Protein AF-A0A173UG44-F1 (afdb_monomer)

Solvent-accessible surface area (backbone atoms only — not comparable to full-atom values): 16422 Å² total; per-residue (Å²): 139,81,85,83,79,81,78,82,77,78,60,62,66,62,51,50,53,52,51,52,52,48,50,52,56,53,60,75,70,55,78,74,66,81,78,61,70,76,76,54,55,63,60,42,56,30,49,75,34,62,90,48,74,66,60,48,51,51,52,52,52,35,51,50,51,19,50,58,22,44,68,70,62,37,38,51,55,16,48,56,30,48,49,52,54,51,52,48,33,52,24,48,51,52,50,44,43,46,70,75,40,40,70,63,41,52,53,50,44,41,71,74,44,49,91,47,36,70,57,56,73,26,78,94,31,29,58,98,86,34,79,49,47,72,36,53,68,82,39,56,85,63,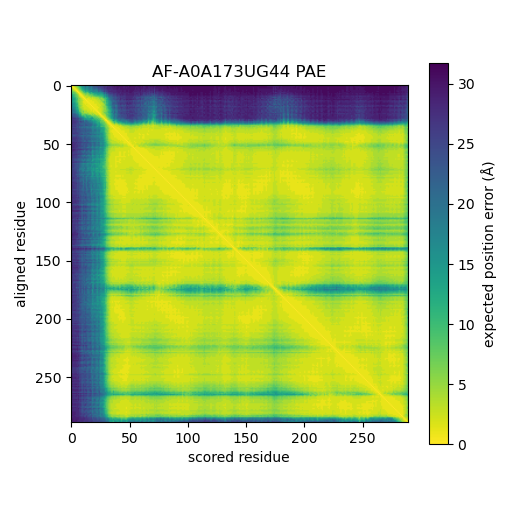58,49,60,61,63,45,47,82,56,65,56,50,75,65,59,54,49,53,56,36,46,55,53,51,55,49,53,69,70,67,51,92,76,90,67,86,85,47,72,47,68,70,63,45,53,56,51,49,52,51,54,54,54,50,51,54,55,55,53,60,49,46,50,63,57,54,50,48,52,53,53,50,48,52,67,31,59,65,62,38,35,78,92,67,21,91,45,82,50,45,53,59,31,39,44,51,73,42,29,24,71,62,43,36,16,53,58,55,49,60,51,56,58,66,54,69,67,71,81,43,64,87,44,84,68,33,72,44,35,50,48,39,50,49,27,47,43,47,53,58,53,55,64,59,74,77,111

Sequence (289 aa):
MSPRSSAVVFDTDKIAEAVEKIAQTVSSDISYPEIPEELFEVFAYLPELFQDGDEERYIEALSLAMQTSYENGLYQFAYMQYHMLFMTAIYFVLLKLYVLHHDEMDQALYYLLKDRYNEFFGKENTKDRQLYFGSFAAIGESDVFKLLHIVGMDTNLEGELKKLVKERNDYAHANGRLLLTSEEFFLEKIRNFNHCIDRVFALIKHDILQLYTSTLNDPDFYDPDIRAYLDPVQQIQEEIVKKYSFSRFELNWCRKFNIKQLESSENYASKKELHIALSKYYKELKSEL

Secondary structure (DSSP, 8-state):
-----------HHHHHHHHHHHHHHHHHH--PPPPPGGGTGGGGGSBSS-SSHHHHHHHHHHHHHHHHHHHTT-HHHHHHHHHHHHHHHHHHHHHHHHHHSHHHHHHHHHHHHGGGHHHHTSGGG-BTTB--GGGGGGS-TTTGGGGGGGGT--HHHHHHHHHHHHHHHHHHS-SS------HHHHHHHHHHHHHHHHHHHHHHHHHHHHHHHHHHT-HHHH-TTTSS-SSHHHHHIIIIIITTT-BHHHHHHHTTS-GGGGTTSTTHHHHHHHHHHHHHHHHHHHHT-

pLDDT: mean 90.88, std 12.55, range [36.0, 98.56]

Foldseek 3Di:
DDDDDDPPDPPVVVVVVVVVVVVVVVVVPDPQPDDDPLLVLLQLLFFPAALDPVLVVLLVVLSVQLSVCVSVLVLLRNLLSSVVSLLLSVLLVLLLCCVLVVVLLLVLLCVQQPVCSVVLQDPVQADVSHHDSCSLVVGPQLSSCVSLVVLPDDPVLSVLSNVSVVVNVVSPDPPVDHPPRDPVVSSVSSVSSSVSSVVSVVSCLVSLLVVLVVQLQDCCQQPCVRDPDNDLLVSCCVVPRHVSSDGLVSLVSLLVDPLVVCVPPPNSVSSVVSSVSSNVVSVVVVVVD

Organism: NCBI:txid39488

Radius of gyration: 25.07 Å; Cα contacts (8 Å, |Δi|>4): 267; chains: 1; bounding box: 47×71×84 Å

Mean predicted aligned error: 7.72 Å

Structure (mmCIF, N/CA/C/O backbone):
data_AF-A0A173UG44-F1
#
_entry.id   AF-A0A173UG44-F1
#
loop_
_atom_site.group_PDB
_atom_site.id
_atom_site.type_symbol
_atom_site.label_atom_id
_atom_site.label_alt_id
_atom_site.label_comp_id
_atom_site.label_asym_id
_atom_site.label_entity_id
_atom_site.label_seq_id
_atom_site.pdbx_PDB_ins_code
_atom_site.Cartn_x
_atom_site.Cartn_y
_atom_site.Cartn_z
_atom_site.occupancy
_atom_site.B_iso_or_equiv
_atom_site.auth_seq_id
_atom_site.auth_comp_id
_atom_site.auth_asym_id
_atom_site.auth_atom_id
_atom_site.pdbx_PDB_model_num
ATOM 1 N N . MET A 1 1 ? -6.629 55.965 58.169 1.00 40.38 1 MET A N 1
ATOM 2 C CA . MET A 1 1 ? -5.985 54.642 58.312 1.00 40.38 1 MET A CA 1
ATOM 3 C C . MET A 1 1 ? -6.241 53.884 57.019 1.00 40.38 1 MET A C 1
ATOM 5 O O . MET A 1 1 ? -7.380 53.516 56.780 1.00 40.38 1 MET A O 1
ATOM 9 N N . SER A 1 2 ? -5.238 53.757 56.148 1.00 36.00 2 SER A N 1
ATOM 10 C CA . SER A 1 2 ? -5.358 52.999 54.891 1.00 36.00 2 SER A CA 1
ATOM 11 C C . SER A 1 2 ? -4.931 51.544 55.121 1.00 36.00 2 SER A C 1
ATOM 13 O O . SER A 1 2 ? -3.932 51.341 55.818 1.00 36.00 2 SER A O 1
ATOM 15 N N . PRO A 1 3 ? -5.618 50.533 54.558 1.00 48.22 3 PRO A N 1
ATOM 16 C CA . PRO A 1 3 ? -5.175 49.148 54.658 1.00 48.22 3 PRO A CA 1
ATOM 17 C C . PRO A 1 3 ? -3.945 48.946 53.766 1.00 48.22 3 PRO A C 1
ATOM 19 O O . PRO A 1 3 ? -3.971 49.270 52.579 1.00 48.22 3 PRO A O 1
ATOM 22 N N . ARG A 1 4 ? -2.856 48.415 54.330 1.00 46.31 4 ARG A N 1
ATOM 23 C CA . ARG A 1 4 ? -1.719 47.925 53.543 1.00 46.31 4 ARG A CA 1
ATOM 24 C C . ARG A 1 4 ? -2.164 46.657 52.814 1.00 46.31 4 ARG A C 1
ATOM 26 O O . ARG A 1 4 ? -2.371 45.631 53.451 1.00 46.31 4 ARG A O 1
ATOM 33 N N . SER A 1 5 ? -2.309 46.746 51.495 1.00 51.00 5 SER A N 1
ATOM 34 C CA . SER A 1 5 ? -2.377 45.576 50.621 1.00 51.00 5 SER A CA 1
ATOM 35 C C . SER A 1 5 ? -1.038 44.840 50.705 1.00 51.00 5 SER A C 1
ATOM 37 O O . SER A 1 5 ? -0.001 45.391 50.332 1.00 51.00 5 SER A O 1
ATOM 39 N N . SER A 1 6 ? -1.037 43.629 51.260 1.00 50.53 6 SER A N 1
ATOM 40 C CA . SER A 1 6 ? 0.105 42.722 51.181 1.00 50.53 6 SER A CA 1
ATOM 41 C C . SER A 1 6 ? 0.126 42.116 49.780 1.00 50.53 6 SER A C 1
ATOM 43 O O . SER A 1 6 ? -0.615 41.175 49.497 1.00 50.53 6 SER A O 1
ATOM 45 N N . ALA A 1 7 ? 0.949 42.671 48.893 1.00 54.41 7 ALA A N 1
ATOM 46 C CA . ALA A 1 7 ? 1.254 42.027 47.626 1.00 54.41 7 ALA A CA 1
ATOM 47 C C . ALA A 1 7 ? 1.990 40.713 47.927 1.00 54.41 7 ALA A C 1
ATOM 49 O O . ALA A 1 7 ? 3.122 40.725 48.411 1.00 54.41 7 ALA A O 1
ATOM 50 N N . VAL A 1 8 ? 1.323 39.583 47.696 1.00 57.31 8 VAL A N 1
ATOM 51 C CA . VAL A 1 8 ? 1.971 38.270 47.680 1.00 57.31 8 VAL A CA 1
ATOM 52 C C . VAL A 1 8 ? 2.858 38.254 46.441 1.00 57.31 8 VAL A C 1
ATOM 54 O O . VAL A 1 8 ? 2.364 38.210 45.317 1.00 57.31 8 VAL A O 1
ATOM 57 N N . VAL A 1 9 ? 4.166 38.376 46.644 1.00 60.47 9 VAL A N 1
ATOM 58 C CA . VAL A 1 9 ? 5.154 38.235 45.574 1.00 60.47 9 VAL A CA 1
ATOM 59 C C . VAL A 1 9 ? 5.405 36.741 45.405 1.00 60.47 9 VAL A C 1
ATOM 61 O O . VAL A 1 9 ? 5.931 36.096 46.311 1.00 60.47 9 VAL A O 1
ATOM 64 N N . PHE A 1 10 ? 4.968 36.183 44.277 1.00 58.28 10 PHE A N 1
ATOM 65 C CA . PHE A 1 10 ? 5.297 34.811 43.905 1.00 58.28 10 PHE A CA 1
ATOM 66 C C . PHE A 1 10 ? 6.765 34.761 43.480 1.00 58.28 10 PHE A C 1
ATOM 68 O O . PHE A 1 10 ? 7.178 35.464 42.562 1.00 58.28 10 PHE A O 1
ATOM 75 N N . ASP A 1 11 ? 7.545 33.953 44.189 1.00 78.75 11 ASP A N 1
ATOM 76 C CA . ASP A 1 11 ? 8.954 33.703 43.903 1.00 78.75 11 ASP A CA 1
ATOM 77 C C . ASP A 1 11 ? 9.031 32.735 42.712 1.00 78.75 11 ASP A C 1
ATOM 79 O O . ASP A 1 11 ? 8.892 31.519 42.863 1.00 78.75 11 ASP A O 1
ATOM 83 N N . THR A 1 12 ? 9.123 33.299 41.507 1.00 76.31 12 THR A N 1
ATOM 84 C CA . THR A 1 12 ? 9.092 32.555 40.240 1.00 76.31 12 THR A CA 1
ATOM 85 C C . THR A 1 12 ? 10.230 31.552 40.130 1.00 76.31 12 THR A C 1
ATOM 87 O O . THR A 1 12 ? 10.034 30.487 39.550 1.00 76.31 12 THR A O 1
ATOM 90 N N . ASP A 1 13 ? 11.375 31.849 40.741 1.00 80.25 13 ASP A N 1
ATOM 91 C CA . ASP A 1 13 ? 12.561 30.998 40.687 1.00 80.25 13 ASP A CA 1
ATOM 92 C C . ASP A 1 13 ? 12.358 29.740 41.539 1.00 80.25 13 ASP A C 1
ATOM 94 O O . ASP A 1 13 ? 12.632 28.631 41.085 1.00 80.25 13 ASP A O 1
ATOM 98 N N . LYS A 1 14 ? 11.744 29.875 42.723 1.00 77.62 14 LYS A N 1
ATOM 99 C CA . LYS A 1 14 ? 11.349 28.715 43.544 1.00 77.62 14 LYS A CA 1
ATOM 100 C C . LYS A 1 14 ? 10.270 27.857 42.902 1.00 77.62 14 LYS A C 1
ATOM 102 O O . LYS A 1 14 ? 10.254 26.646 43.106 1.00 77.62 14 LYS A O 1
ATOM 107 N N . ILE A 1 15 ? 9.343 28.471 42.166 1.00 74.25 15 ILE A N 1
ATOM 108 C CA . ILE A 1 15 ? 8.315 27.730 41.427 1.00 74.25 15 ILE A CA 1
ATOM 109 C C . ILE A 1 15 ? 8.967 26.951 40.282 1.00 74.25 15 ILE A C 1
ATOM 111 O O . ILE A 1 15 ? 8.672 25.770 40.125 1.00 74.25 15 ILE A O 1
ATOM 115 N N . ALA A 1 16 ? 9.876 27.573 39.528 1.00 75.88 16 ALA A N 1
ATOM 116 C CA . ALA A 1 16 ? 10.607 26.912 38.452 1.00 75.88 16 ALA A CA 1
ATOM 117 C C . ALA A 1 16 ? 11.456 25.742 38.973 1.00 75.88 16 ALA A C 1
ATOM 119 O O . ALA A 1 16 ? 11.349 24.637 38.448 1.00 75.88 16 ALA A O 1
ATOM 120 N N . GLU A 1 17 ? 12.205 25.945 40.060 1.00 81.50 17 GLU A N 1
ATOM 121 C CA . GLU A 1 17 ? 13.021 24.900 40.688 1.00 81.50 17 GLU A CA 1
ATOM 122 C C . GLU A 1 17 ? 12.158 23.737 41.209 1.00 81.50 17 GLU A C 1
ATOM 124 O O . GLU A 1 17 ? 12.501 22.566 41.040 1.00 81.50 17 GLU A O 1
ATOM 129 N N . ALA A 1 18 ? 10.994 24.033 41.800 1.00 78.62 18 ALA A N 1
ATOM 130 C CA . ALA A 1 18 ? 10.052 23.006 42.236 1.00 78.62 18 ALA A CA 1
ATOM 131 C C . ALA A 1 18 ? 9.458 22.221 41.054 1.00 78.62 18 ALA A C 1
ATOM 133 O O . ALA A 1 18 ? 9.342 20.999 41.141 1.00 78.62 18 ALA A O 1
ATOM 134 N N . VAL A 1 19 ? 9.112 22.893 39.951 1.00 72.75 19 VAL A N 1
ATOM 135 C CA . VAL A 1 19 ? 8.613 22.251 38.723 1.00 72.75 19 VAL A CA 1
ATOM 136 C C . VAL A 1 19 ? 9.688 21.373 38.091 1.00 72.75 19 VAL A C 1
ATOM 138 O O . VAL A 1 19 ? 9.396 20.236 37.736 1.00 72.75 19 VAL A O 1
ATOM 141 N N . GLU A 1 20 ? 10.927 21.850 38.001 1.00 76.69 20 GLU A N 1
ATOM 142 C CA . GLU A 1 20 ? 12.045 21.102 37.423 1.00 76.69 20 GLU A CA 1
ATOM 143 C C . GLU A 1 20 ? 12.398 19.874 38.269 1.00 76.69 20 GLU A C 1
ATOM 145 O O . GLU A 1 20 ? 12.575 18.776 37.743 1.00 76.69 20 GLU A O 1
ATOM 150 N N . LYS A 1 21 ? 12.386 20.015 39.598 1.00 74.75 21 LYS A N 1
ATOM 151 C CA . LYS A 1 21 ? 12.599 18.901 40.526 1.00 74.75 21 LYS A CA 1
ATOM 152 C C . LYS A 1 21 ? 11.479 17.862 40.452 1.00 74.75 21 LYS A C 1
ATOM 154 O O . LYS A 1 21 ? 11.760 16.665 40.481 1.00 74.75 21 LYS A O 1
ATOM 159 N N . ILE A 1 22 ? 10.220 18.293 40.334 1.00 70.88 22 ILE A N 1
ATOM 160 C CA . ILE A 1 22 ? 9.083 17.387 40.112 1.00 70.88 22 ILE A CA 1
ATOM 161 C C . ILE A 1 22 ? 9.219 16.705 38.747 1.00 70.88 22 ILE A C 1
ATOM 163 O O . ILE A 1 22 ? 9.086 15.490 38.686 1.00 70.88 22 ILE A O 1
ATOM 167 N N . ALA A 1 23 ? 9.554 17.435 37.682 1.00 64.44 23 ALA A N 1
ATOM 168 C CA . ALA A 1 23 ? 9.740 16.881 36.342 1.00 64.44 23 ALA A CA 1
ATOM 169 C C . ALA A 1 23 ? 10.870 15.842 36.293 1.00 64.44 23 ALA A C 1
ATOM 171 O O . ALA A 1 23 ? 10.692 14.784 35.703 1.00 64.44 23 ALA A O 1
ATOM 172 N N . GLN A 1 24 ? 11.996 16.093 36.967 1.00 62.84 24 GLN A N 1
ATOM 173 C CA . GLN A 1 24 ? 13.102 15.139 37.078 1.00 62.84 24 GLN A CA 1
ATOM 174 C C . GLN A 1 24 ? 12.715 13.898 37.892 1.00 62.84 24 GLN A C 1
ATOM 176 O O . GLN A 1 24 ? 13.049 12.791 37.489 1.00 62.84 24 GLN A O 1
ATOM 181 N N . THR A 1 25 ? 11.972 14.071 38.992 1.00 60.16 25 THR A N 1
ATOM 182 C CA . THR A 1 25 ? 11.506 12.952 39.834 1.00 60.16 25 THR A CA 1
ATOM 183 C C . THR A 1 25 ? 10.478 12.091 39.094 1.00 60.16 25 THR A C 1
ATOM 185 O O . THR A 1 25 ? 10.539 10.867 39.129 1.00 60.16 25 THR A O 1
ATOM 188 N N . VAL A 1 26 ? 9.557 12.729 38.368 1.00 58.09 26 VAL A N 1
ATOM 189 C CA . VAL A 1 26 ? 8.572 12.058 37.512 1.00 58.09 26 VAL A CA 1
ATOM 190 C C . VAL A 1 26 ? 9.273 11.365 36.338 1.00 58.09 26 VAL A C 1
ATOM 192 O O . VAL A 1 26 ? 8.957 10.225 36.031 1.00 58.09 26 VAL A O 1
ATOM 195 N N . SER A 1 27 ? 10.280 11.993 35.727 1.00 56.31 27 SER A N 1
ATOM 196 C CA . SER A 1 27 ? 11.030 11.416 34.606 1.00 56.31 27 SER A CA 1
ATOM 197 C C . SER A 1 27 ? 11.922 10.234 35.001 1.00 56.31 27 SER A C 1
ATOM 199 O O . SER A 1 27 ? 12.218 9.415 34.137 1.00 56.31 27 SER A O 1
ATOM 201 N N . SER A 1 28 ? 12.384 10.145 36.253 1.00 52.25 28 SER A N 1
ATOM 202 C CA . SER A 1 28 ? 13.234 9.038 36.717 1.00 52.25 28 SER A CA 1
ATOM 203 C C . SER A 1 28 ? 12.459 7.772 37.092 1.00 52.25 28 SER A C 1
ATOM 205 O O . SER A 1 28 ? 13.055 6.699 37.109 1.00 52.25 28 SER A O 1
ATOM 207 N N . ASP A 1 29 ? 11.156 7.892 37.371 1.00 50.94 29 ASP A N 1
ATOM 208 C CA . ASP A 1 29 ? 10.283 6.779 37.780 1.00 50.94 29 ASP A CA 1
ATOM 209 C C . ASP A 1 29 ? 9.349 6.282 36.656 1.00 50.94 29 ASP A C 1
ATOM 211 O O . ASP A 1 29 ? 8.683 5.256 36.813 1.00 50.94 29 ASP A O 1
ATOM 215 N N . ILE A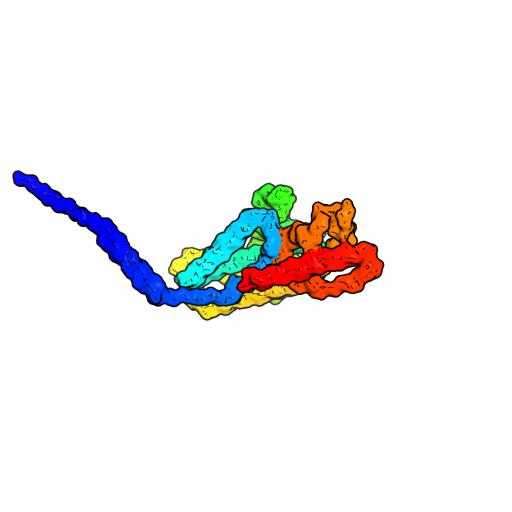 1 30 ? 9.295 6.966 35.506 1.00 50.44 30 ILE A N 1
ATOM 216 C CA . ILE A 1 30 ? 8.532 6.503 34.339 1.00 50.44 30 ILE A CA 1
ATOM 217 C C . ILE A 1 30 ? 9.421 5.574 33.512 1.00 50.44 30 ILE A C 1
ATOM 219 O O . ILE A 1 30 ? 10.243 6.009 32.708 1.00 50.44 30 ILE A O 1
ATOM 223 N N . SER A 1 31 ? 9.229 4.267 33.693 1.00 50.59 31 SER A N 1
ATOM 224 C CA . SER A 1 31 ? 9.592 3.303 32.656 1.00 50.59 31 SER A CA 1
ATOM 225 C C . SER A 1 31 ? 8.719 3.606 31.443 1.00 50.59 31 SER A C 1
ATOM 227 O O . SER A 1 31 ? 7.516 3.347 31.481 1.00 50.59 31 SER A O 1
ATOM 229 N N . TYR A 1 32 ? 9.298 4.180 30.389 1.00 54.97 32 TYR A N 1
ATOM 230 C CA . TYR A 1 32 ? 8.597 4.292 29.115 1.00 54.97 32 TYR A CA 1
ATOM 231 C C . TYR A 1 32 ? 8.269 2.875 28.638 1.00 54.97 32 TYR A C 1
ATOM 233 O O . TYR A 1 32 ? 9.162 2.019 28.663 1.00 54.97 32 TYR A O 1
ATOM 241 N N . PRO A 1 33 ? 7.009 2.583 28.284 1.00 63.94 33 PRO A N 1
ATOM 242 C CA . PRO A 1 33 ? 6.685 1.293 27.704 1.00 63.94 33 PRO A CA 1
ATOM 243 C C . PRO A 1 33 ? 7.478 1.147 26.403 1.00 63.94 33 PRO A C 1
ATOM 245 O O . PRO A 1 33 ? 7.481 2.046 25.563 1.00 63.94 33 PRO A O 1
ATOM 248 N N . GLU A 1 34 ? 8.178 0.025 26.252 1.00 82.06 34 GLU A N 1
ATOM 249 C CA . GLU A 1 34 ? 8.770 -0.345 24.970 1.00 82.06 34 GLU A CA 1
ATOM 250 C C . GLU A 1 34 ? 7.630 -0.480 23.953 1.00 82.06 34 GLU A C 1
ATOM 252 O O . GLU A 1 34 ? 6.637 -1.158 24.223 1.00 82.06 34 GLU A O 1
ATOM 257 N N . ILE A 1 35 ? 7.725 0.230 22.825 1.00 86.88 35 ILE A N 1
ATOM 258 C CA . ILE A 1 35 ? 6.680 0.201 21.798 1.00 86.88 35 ILE A CA 1
ATOM 259 C C . ILE A 1 35 ? 6.759 -1.155 21.080 1.00 86.88 35 ILE A C 1
ATOM 261 O O . ILE A 1 35 ? 7.805 -1.456 20.504 1.00 86.88 35 ILE A O 1
ATOM 265 N N . PRO A 1 36 ? 5.684 -1.964 21.073 1.00 91.75 36 PRO A N 1
ATOM 266 C CA . PRO A 1 36 ? 5.696 -3.275 20.438 1.00 91.75 36 PRO A CA 1
ATOM 267 C C . PRO A 1 36 ? 5.944 -3.192 18.932 1.00 91.75 36 PRO A C 1
ATOM 269 O O . PRO A 1 36 ? 5.405 -2.314 18.250 1.00 91.75 36 PRO A O 1
ATOM 272 N N . GLU A 1 37 ? 6.725 -4.136 18.404 1.00 91.88 37 GLU A N 1
ATOM 273 C CA . GLU A 1 37 ? 7.088 -4.197 16.982 1.00 91.88 37 GLU A CA 1
ATOM 274 C C . GLU A 1 37 ? 5.855 -4.293 16.066 1.00 91.88 37 GLU A C 1
ATOM 276 O O . GLU A 1 37 ? 5.868 -3.745 14.961 1.00 91.88 37 GLU A O 1
ATOM 281 N N . GLU A 1 38 ? 4.753 -4.893 16.537 1.00 92.75 38 GLU A N 1
ATOM 282 C CA . GLU A 1 38 ? 3.497 -5.032 15.789 1.00 92.75 38 GLU A CA 1
ATOM 283 C C . GLU A 1 38 ? 2.919 -3.679 15.338 1.00 92.75 38 GLU A C 1
ATOM 285 O O . GLU A 1 38 ? 2.202 -3.600 14.331 1.00 92.75 38 GLU A O 1
ATOM 290 N N . LEU A 1 39 ? 3.241 -2.596 16.059 1.00 94.69 39 LEU A N 1
ATOM 291 C CA . LEU A 1 39 ? 2.814 -1.246 15.700 1.00 94.69 39 LEU A CA 1
ATOM 292 C C . LEU A 1 39 ? 3.538 -0.687 14.475 1.00 94.69 39 LEU A C 1
ATOM 294 O O . LEU A 1 39 ? 3.034 0.233 13.830 1.00 94.69 39 LEU A O 1
ATOM 298 N N . PHE A 1 40 ? 4.689 -1.253 14.126 1.00 94.12 40 PHE A N 1
ATOM 299 C CA . PHE A 1 40 ? 5.493 -0.802 12.999 1.00 94.12 40 PHE A CA 1
ATOM 300 C C . PHE A 1 40 ? 5.321 -1.667 11.744 1.00 94.12 40 PHE A C 1
ATOM 302 O O . PHE A 1 40 ? 5.740 -1.267 10.658 1.00 94.12 40 PHE A O 1
ATOM 309 N N . GLU A 1 41 ? 4.651 -2.818 11.848 1.00 95.44 41 GLU A N 1
ATOM 310 C CA . GLU A 1 41 ? 4.442 -3.731 10.715 1.00 95.44 41 GLU A CA 1
ATOM 311 C C . GLU A 1 41 ? 3.714 -3.063 9.535 1.00 95.44 41 GLU A C 1
ATOM 313 O O . GLU A 1 41 ? 4.084 -3.289 8.382 1.00 95.44 41 GLU A O 1
ATOM 318 N N . VAL A 1 42 ? 2.742 -2.177 9.796 1.00 96.62 42 VAL A N 1
ATOM 319 C CA . VAL A 1 42 ? 1.987 -1.465 8.746 1.00 96.62 42 VAL A CA 1
ATOM 320 C C . VAL A 1 42 ? 2.880 -0.626 7.823 1.00 96.62 42 VAL A C 1
ATOM 322 O O . VAL A 1 42 ? 2.579 -0.499 6.637 1.00 96.62 42 VAL A O 1
ATOM 325 N N . PHE A 1 43 ? 4.008 -0.098 8.312 1.00 95.88 43 PHE A N 1
ATOM 326 C CA . PHE A 1 43 ? 4.902 0.729 7.492 1.00 95.88 43 PHE A CA 1
ATOM 327 C C . PHE A 1 43 ? 5.582 -0.072 6.380 1.00 95.88 43 PHE A C 1
ATOM 329 O O . PHE A 1 43 ? 5.871 0.486 5.327 1.00 95.88 43 PHE A O 1
ATOM 336 N N . ALA A 1 44 ? 5.749 -1.390 6.541 1.00 95.50 44 ALA A N 1
ATOM 337 C CA . ALA A 1 44 ? 6.279 -2.249 5.481 1.00 95.50 44 ALA A CA 1
ATOM 338 C C . ALA A 1 44 ? 5.336 -2.375 4.265 1.00 95.50 44 ALA A C 1
ATOM 340 O O . ALA A 1 44 ? 5.765 -2.862 3.213 1.00 95.50 44 ALA A O 1
ATOM 341 N N . TYR A 1 45 ? 4.079 -1.945 4.419 1.00 97.38 45 TYR A N 1
ATOM 342 C CA . TYR A 1 45 ? 3.026 -1.935 3.402 1.00 97.38 45 TYR A CA 1
ATOM 343 C C . TYR A 1 45 ? 2.747 -0.541 2.827 1.00 97.38 45 TYR A C 1
ATOM 345 O O . TYR A 1 45 ? 2.007 -0.412 1.851 1.00 97.38 45 TYR A O 1
ATOM 353 N N . LEU A 1 46 ? 3.332 0.505 3.409 1.00 97.19 46 LEU A N 1
ATOM 354 C CA . LEU A 1 46 ? 3.283 1.857 2.862 1.00 97.19 46 LEU A CA 1
ATOM 355 C C . LEU A 1 46 ? 4.409 2.055 1.832 1.00 97.19 46 LEU A C 1
ATOM 357 O O . LEU A 1 46 ? 5.368 1.279 1.821 1.00 97.19 46 LEU A O 1
ATOM 361 N N . PRO A 1 47 ? 4.293 3.044 0.929 1.00 96.94 47 PRO A N 1
ATOM 362 C CA . PRO A 1 47 ? 5.327 3.323 -0.064 1.00 96.94 47 PRO A CA 1
ATOM 363 C C . PRO A 1 47 ? 6.676 3.650 0.583 1.00 96.94 47 PRO A C 1
ATOM 365 O O . PRO A 1 47 ? 6.724 4.384 1.565 1.00 96.94 47 PRO A O 1
ATOM 368 N N . GLU A 1 48 ? 7.773 3.161 -0.001 1.00 95.62 48 GLU A N 1
ATOM 369 C CA . GLU A 1 48 ? 9.126 3.564 0.430 1.00 95.62 48 GLU A CA 1
ATOM 370 C C . GLU A 1 48 ? 9.474 4.986 -0.021 1.00 95.62 48 GLU A C 1
ATOM 372 O O . GLU A 1 48 ? 10.248 5.674 0.634 1.00 95.62 48 GLU A O 1
ATOM 377 N N . LEU A 1 49 ? 8.912 5.422 -1.152 1.00 95.50 49 LEU A N 1
ATOM 378 C CA . LEU A 1 49 ? 9.028 6.785 -1.658 1.00 95.50 49 LEU A CA 1
ATOM 379 C C . LEU A 1 49 ? 7.630 7.309 -1.981 1.00 95.50 49 LEU A C 1
ATOM 381 O O . LEU A 1 49 ? 6.903 6.714 -2.780 1.00 95.50 49 LEU A O 1
ATOM 385 N N . PHE A 1 50 ? 7.271 8.429 -1.361 1.00 93.19 50 PHE A N 1
ATOM 386 C CA . PHE A 1 50 ? 5.997 9.105 -1.579 1.00 93.19 50 PHE A CA 1
ATOM 387 C C . PHE A 1 50 ? 6.021 9.963 -2.845 1.00 93.19 50 PHE A C 1
ATOM 389 O O . PHE A 1 50 ? 7.079 10.430 -3.279 1.00 93.19 50 PHE A O 1
ATOM 396 N N . GLN A 1 51 ? 4.848 10.180 -3.445 1.00 89.44 51 GLN A N 1
ATOM 397 C CA . GLN A 1 51 ? 4.736 10.993 -4.661 1.00 89.44 51 GLN A CA 1
ATOM 398 C C . GLN A 1 51 ? 5.029 12.466 -4.366 1.00 89.44 51 GLN A C 1
ATOM 400 O O . GLN A 1 51 ? 5.704 13.142 -5.146 1.00 89.44 51 GLN A O 1
ATOM 405 N N . ASP A 1 52 ? 4.549 12.943 -3.216 1.00 88.94 52 ASP A N 1
ATOM 406 C CA . ASP A 1 52 ? 4.721 14.309 -2.745 1.00 88.94 52 ASP A CA 1
ATOM 407 C C . ASP A 1 52 ? 4.909 14.381 -1.217 1.00 88.94 52 ASP A C 1
ATOM 409 O O . ASP A 1 52 ? 4.664 13.422 -0.483 1.00 88.94 52 ASP A O 1
ATOM 413 N N . GLY A 1 53 ? 5.356 15.545 -0.737 1.00 90.56 53 GLY A N 1
ATOM 414 C CA 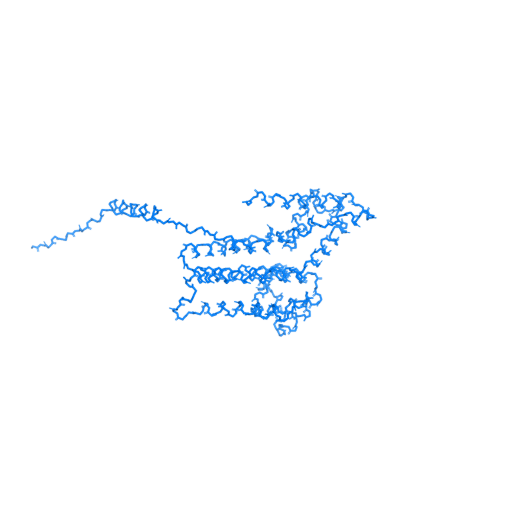. GLY A 1 53 ? 5.618 15.776 0.687 1.00 90.56 53 GLY A CA 1
ATOM 415 C C . GLY A 1 53 ? 4.366 15.971 1.550 1.00 90.56 53 GLY A C 1
ATOM 416 O O . GLY A 1 53 ? 4.484 16.082 2.768 1.00 90.56 53 GLY A O 1
ATOM 417 N N . ASP A 1 54 ? 3.162 16.057 0.978 1.00 91.44 54 ASP A N 1
ATOM 418 C CA . ASP A 1 54 ? 1.931 16.026 1.777 1.00 91.44 54 ASP A CA 1
ATOM 419 C C . ASP A 1 54 ? 1.618 14.596 2.218 1.00 91.44 54 ASP A C 1
ATOM 421 O O . ASP A 1 54 ? 1.203 14.398 3.359 1.00 91.44 54 ASP A O 1
ATOM 425 N N . GLU A 1 55 ? 1.825 13.610 1.336 1.00 92.50 55 GLU A N 1
ATOM 426 C CA . GLU A 1 55 ? 1.625 12.194 1.667 1.00 92.50 55 GLU A CA 1
ATOM 427 C C . GLU A 1 55 ? 2.561 11.759 2.803 1.00 92.50 55 GLU A C 1
ATOM 429 O O . GLU A 1 55 ? 2.101 11.192 3.793 1.00 92.50 55 GLU A O 1
ATOM 434 N N . GLU A 1 56 ? 3.850 12.096 2.701 1.00 93.75 56 GLU A N 1
ATOM 435 C CA . GLU A 1 56 ? 4.860 11.786 3.721 1.00 93.75 56 GLU A CA 1
ATOM 436 C C . GLU A 1 56 ? 4.492 12.402 5.078 1.00 93.75 56 GLU A C 1
ATOM 438 O O . GLU A 1 56 ? 4.334 11.686 6.068 1.00 93.75 56 GLU A O 1
ATOM 443 N N . ARG A 1 57 ? 4.219 13.715 5.114 1.00 96.31 57 ARG A N 1
ATOM 444 C CA . ARG A 1 57 ? 3.822 14.418 6.347 1.00 96.31 57 ARG A CA 1
ATOM 445 C C . ARG A 1 57 ? 2.545 13.860 6.966 1.00 96.31 57 ARG A C 1
ATOM 447 O O . ARG A 1 57 ? 2.395 13.871 8.187 1.00 96.31 57 ARG A O 1
ATOM 454 N N . TYR A 1 58 ? 1.606 13.398 6.142 1.00 96.12 58 TYR A N 1
ATOM 455 C CA . TYR A 1 58 ? 0.384 12.765 6.626 1.00 96.12 58 TYR A CA 1
ATOM 456 C C . TYR A 1 58 ? 0.687 11.449 7.356 1.00 96.12 58 TYR A C 1
ATOM 458 O O . TYR A 1 58 ? 0.197 11.243 8.468 1.00 96.12 58 TYR A O 1
ATOM 466 N N . ILE A 1 59 ? 1.531 10.589 6.775 1.00 96.56 59 ILE A N 1
ATOM 467 C CA . ILE A 1 59 ? 1.960 9.331 7.400 1.00 96.56 59 ILE A CA 1
ATOM 468 C C . ILE A 1 59 ? 2.760 9.586 8.681 1.00 96.56 59 ILE A C 1
ATOM 470 O O . ILE A 1 59 ? 2.486 8.954 9.703 1.00 96.56 59 ILE A O 1
ATOM 474 N N . GLU A 1 60 ? 3.696 10.537 8.662 1.00 96.56 60 GLU A N 1
ATOM 475 C CA . GLU A 1 60 ? 4.479 10.927 9.841 1.00 96.56 60 GLU A CA 1
ATOM 476 C C . GLU A 1 60 ? 3.580 11.407 10.986 1.00 96.56 60 GLU A C 1
ATOM 478 O O . GLU A 1 60 ? 3.741 10.978 12.129 1.00 96.56 60 GLU A O 1
ATOM 483 N N . ALA A 1 61 ? 2.585 12.248 10.685 1.00 97.94 61 ALA A N 1
ATOM 484 C CA . ALA A 1 61 ? 1.644 12.746 11.682 1.00 97.94 61 ALA A CA 1
ATOM 485 C C . ALA A 1 61 ? 0.800 11.619 12.301 1.00 97.94 61 ALA A C 1
ATOM 487 O O . ALA A 1 61 ? 0.584 11.609 13.515 1.00 97.94 61 ALA A O 1
ATOM 488 N N . LEU A 1 62 ? 0.339 10.658 11.491 1.00 97.94 62 LEU A N 1
ATOM 489 C CA . LEU A 1 62 ? -0.386 9.487 11.990 1.00 97.94 62 LEU A CA 1
ATOM 490 C C . LEU A 1 62 ? 0.503 8.593 12.859 1.00 97.94 62 LEU A C 1
ATOM 492 O O . LEU A 1 62 ? 0.067 8.172 13.930 1.00 97.94 62 LEU A O 1
ATOM 496 N N . SER A 1 63 ? 1.738 8.340 12.421 1.00 97.06 63 SER A N 1
ATOM 497 C CA . SER A 1 63 ? 2.726 7.550 13.159 1.00 97.06 63 SER A CA 1
ATOM 498 C C . SER A 1 63 ? 3.039 8.171 14.518 1.00 97.06 63 SER A C 1
ATOM 500 O O . SER A 1 63 ? 2.943 7.498 15.544 1.00 97.06 63 SER A O 1
ATOM 502 N N . LEU A 1 64 ? 3.322 9.475 14.546 1.00 96.94 64 LEU A N 1
ATOM 503 C CA . LEU A 1 64 ? 3.597 10.202 15.779 1.00 96.94 64 LEU A CA 1
ATOM 504 C C . LEU A 1 64 ? 2.392 10.160 16.726 1.00 96.94 64 LEU A C 1
ATOM 506 O O . LEU A 1 64 ? 2.535 9.819 17.897 1.00 96.94 64 LEU A O 1
ATOM 510 N N . ALA A 1 65 ? 1.188 10.446 16.222 1.00 97.69 65 ALA A N 1
ATOM 511 C CA . ALA A 1 65 ? -0.024 10.416 17.035 1.00 97.69 65 ALA A CA 1
ATOM 512 C C . ALA A 1 65 ? -0.328 9.013 17.587 1.00 97.69 65 ALA A C 1
ATOM 514 O O . ALA A 1 65 ? -0.779 8.893 18.729 1.00 97.69 65 ALA A O 1
ATOM 515 N N . MET A 1 66 ? -0.075 7.960 16.806 1.00 97.44 66 MET A N 1
ATOM 516 C CA . MET A 1 66 ? -0.204 6.569 17.241 1.00 97.44 66 MET A CA 1
ATOM 517 C C . MET A 1 66 ? 0.760 6.257 18.388 1.00 97.44 66 MET A C 1
ATOM 519 O O . MET A 1 66 ? 0.314 5.793 19.437 1.00 97.44 66 MET A O 1
ATOM 523 N N . GLN A 1 67 ? 2.052 6.542 18.199 1.00 95.94 67 GLN A N 1
ATOM 524 C CA . GLN A 1 67 ? 3.104 6.261 19.179 1.00 95.94 67 GLN A CA 1
ATOM 525 C C . GLN A 1 67 ? 2.865 7.033 20.476 1.00 95.94 67 GLN A C 1
ATOM 527 O O . GLN A 1 67 ? 2.735 6.424 21.533 1.00 95.94 67 GLN A O 1
ATOM 532 N N . THR A 1 68 ? 2.660 8.350 20.393 1.00 95.69 68 THR A N 1
ATOM 533 C CA . THR A 1 68 ? 2.384 9.171 21.577 1.00 95.69 68 THR A CA 1
ATOM 534 C C . THR A 1 68 ? 1.117 8.712 22.299 1.00 95.69 68 THR A C 1
ATOM 536 O O . THR A 1 68 ? 1.082 8.688 23.528 1.00 95.69 68 THR A O 1
ATOM 539 N N . SER A 1 69 ? 0.068 8.310 21.575 1.00 95.81 69 SER A N 1
ATOM 540 C CA . SER A 1 69 ? -1.136 7.768 22.217 1.00 95.81 69 SER A CA 1
ATOM 541 C C . SER A 1 69 ? -0.843 6.453 22.940 1.00 95.81 69 SER A C 1
ATOM 543 O O . SER A 1 69 ? -1.290 6.268 24.070 1.00 95.81 69 SER A O 1
ATOM 545 N N . TYR A 1 70 ? -0.077 5.555 22.322 1.00 95.75 70 TYR A N 1
ATOM 546 C CA . TYR A 1 70 ? 0.299 4.278 22.918 1.00 95.75 70 TYR A CA 1
ATOM 547 C C . TYR A 1 70 ? 1.127 4.461 24.195 1.00 95.75 70 TYR A C 1
ATOM 549 O O . TYR A 1 70 ? 0.760 3.938 25.245 1.00 95.75 70 TYR A O 1
ATOM 557 N N . GLU A 1 71 ? 2.185 5.272 24.130 1.00 94.88 71 GLU A N 1
ATOM 558 C CA . GLU A 1 71 ? 3.091 5.545 25.254 1.00 94.88 71 GLU A CA 1
ATOM 559 C C . GLU A 1 71 ? 2.366 6.132 26.472 1.00 94.88 71 GLU A C 1
ATOM 561 O O . GLU A 1 71 ? 2.760 5.902 27.613 1.00 94.88 71 GLU A O 1
ATOM 566 N N . ASN A 1 72 ? 1.277 6.868 26.236 1.00 93.38 72 ASN A N 1
ATOM 567 C CA . ASN A 1 72 ? 0.453 7.473 27.281 1.00 93.38 72 ASN A CA 1
ATOM 568 C C . ASN A 1 72 ? -0.725 6.581 27.725 1.00 93.38 72 ASN A C 1
ATOM 570 O O . ASN A 1 72 ? -1.617 7.048 28.436 1.00 93.38 72 ASN A O 1
ATOM 574 N N . GLY A 1 73 ? -0.776 5.314 27.297 1.00 92.81 73 GLY A N 1
ATOM 575 C CA . GLY A 1 73 ? -1.858 4.377 27.629 1.00 92.81 73 GLY A CA 1
ATOM 576 C C . GLY A 1 73 ? -3.211 4.737 27.001 1.00 92.81 73 GLY A C 1
ATOM 577 O O . GLY A 1 73 ? -4.259 4.223 27.398 1.00 92.81 73 GLY A O 1
ATOM 578 N N . LEU A 1 74 ? -3.218 5.627 26.006 1.00 94.88 74 LEU A N 1
ATOM 579 C CA . LEU A 1 74 ? -4.395 6.073 25.262 1.00 94.88 74 LEU A CA 1
ATOM 580 C C . LEU A 1 74 ? -4.682 5.117 24.092 1.00 94.88 74 LEU A C 1
ATOM 582 O O . LEU A 1 74 ? -4.798 5.532 22.937 1.00 94.88 74 LEU A O 1
ATOM 586 N N . TYR A 1 75 ? -4.818 3.821 24.387 1.00 95.81 75 TYR A N 1
ATOM 587 C CA . TYR A 1 75 ? -4.881 2.756 23.377 1.00 95.81 75 TYR A CA 1
ATOM 588 C C . TYR A 1 75 ? -6.025 2.913 22.369 1.00 95.81 75 TYR A C 1
ATOM 590 O O . TYR A 1 75 ? -5.856 2.613 21.191 1.00 95.81 75 TYR A O 1
ATOM 598 N N . GLN A 1 76 ? -7.182 3.432 22.790 1.00 95.94 76 GLN A N 1
ATOM 599 C CA . GLN A 1 76 ? -8.279 3.736 21.868 1.00 95.94 76 GLN A CA 1
ATOM 600 C C . GLN A 1 76 ? -7.877 4.761 20.799 1.00 95.94 76 GLN A C 1
ATOM 602 O O . GLN A 1 76 ? -8.257 4.610 19.644 1.00 95.94 76 GLN A O 1
ATOM 607 N N . PHE A 1 77 ? -7.092 5.779 21.156 1.00 95.56 77 PHE A N 1
ATOM 608 C CA . PHE A 1 77 ? -6.595 6.770 20.201 1.00 95.56 77 PHE A CA 1
ATOM 609 C C . PHE A 1 77 ? -5.459 6.193 19.354 1.00 95.56 77 PHE A C 1
ATOM 611 O O . PHE A 1 77 ? -5.469 6.354 18.141 1.00 95.56 77 PHE A O 1
ATOM 618 N N . ALA A 1 78 ? -4.553 5.405 19.938 1.00 97.00 78 ALA A N 1
ATOM 619 C CA . ALA A 1 78 ? -3.555 4.681 19.148 1.00 97.00 78 ALA A CA 1
ATOM 620 C C . ALA A 1 78 ? -4.217 3.783 18.081 1.00 97.00 78 ALA A C 1
ATOM 622 O O . ALA A 1 78 ? -3.791 3.768 16.929 1.00 97.00 78 ALA A O 1
ATOM 623 N N . TYR A 1 79 ? -5.320 3.111 18.432 1.00 97.62 79 TYR A N 1
ATOM 624 C CA . TYR A 1 79 ? -6.092 2.255 17.526 1.00 97.62 79 TYR A CA 1
ATOM 625 C C . TYR A 1 79 ? -6.690 3.044 16.358 1.00 97.62 79 TYR A C 1
ATOM 627 O O . TYR A 1 79 ? -6.658 2.586 15.217 1.00 97.62 79 TYR A O 1
ATOM 635 N N . MET A 1 80 ? -7.229 4.236 16.625 1.00 96.56 80 MET A N 1
ATOM 636 C CA . MET A 1 80 ? -7.788 5.106 15.588 1.00 96.56 80 MET A CA 1
ATOM 637 C C . MET A 1 80 ? -6.717 5.504 14.566 1.00 96.56 80 MET A C 1
ATOM 639 O O . MET A 1 80 ? -6.961 5.458 13.363 1.00 96.56 80 MET A O 1
ATOM 643 N N . GLN A 1 81 ? -5.517 5.837 15.035 1.00 97.75 81 GLN A N 1
ATOM 644 C CA . GLN A 1 81 ? -4.402 6.260 14.194 1.00 97.75 81 GLN A CA 1
ATOM 645 C C . GLN A 1 81 ? -3.849 5.075 13.394 1.00 97.75 81 GLN A C 1
ATOM 647 O O . GLN A 1 81 ? -3.612 5.206 12.193 1.00 97.75 81 GLN A O 1
ATOM 652 N N . TYR A 1 82 ? -3.763 3.897 14.019 1.00 98.31 82 TYR A N 1
ATOM 653 C CA . TYR A 1 82 ? -3.417 2.651 13.337 1.00 98.31 82 TYR A CA 1
ATOM 654 C C . TYR A 1 82 ? -4.399 2.318 12.215 1.00 98.31 82 TYR A C 1
ATOM 656 O O . TYR A 1 82 ? -4.001 1.978 11.105 1.00 98.31 82 TYR A O 1
ATOM 664 N N . HIS A 1 83 ? -5.698 2.468 12.477 1.00 97.69 83 HIS A N 1
ATOM 665 C CA . HIS A 1 83 ? -6.726 2.272 11.465 1.00 97.69 83 HIS A CA 1
ATOM 666 C C . HIS A 1 83 ? -6.531 3.213 10.266 1.00 97.69 83 HIS A C 1
ATOM 668 O O . HIS A 1 83 ? -6.690 2.780 9.128 1.00 97.69 83 HIS A O 1
ATOM 674 N N . MET A 1 84 ? -6.157 4.477 10.488 1.00 97.25 84 MET A N 1
ATOM 675 C CA . MET A 1 84 ? -5.878 5.413 9.390 1.00 97.25 84 MET A CA 1
ATOM 676 C C . MET A 1 84 ? -4.640 5.003 8.577 1.00 97.25 84 MET A C 1
ATOM 678 O O . MET A 1 84 ? -4.680 5.068 7.347 1.00 97.25 84 MET A O 1
ATOM 682 N N . LEU A 1 85 ? -3.574 4.524 9.229 1.00 98.25 85 LEU A N 1
ATOM 683 C CA . LEU A 1 85 ? -2.395 3.965 8.548 1.00 98.25 85 LEU A CA 1
ATOM 684 C C . LEU A 1 85 ? -2.772 2.737 7.709 1.00 98.25 85 LEU A C 1
ATOM 686 O O . LEU A 1 85 ? -2.438 2.661 6.527 1.00 98.25 85 LEU A O 1
ATOM 690 N N . PHE A 1 86 ? -3.553 1.825 8.290 1.00 98.38 86 PHE A N 1
ATOM 691 C CA . PHE A 1 86 ? -4.083 0.652 7.605 1.00 98.38 86 PHE A CA 1
ATOM 692 C C . PHE A 1 86 ? -4.908 1.034 6.368 1.00 98.38 86 PHE A C 1
ATOM 694 O O . PHE A 1 86 ? -4.644 0.537 5.274 1.00 98.38 86 PHE A O 1
ATOM 701 N N . MET A 1 87 ? -5.872 1.951 6.507 1.00 97.81 87 MET A N 1
ATOM 702 C CA . MET A 1 87 ? -6.690 2.409 5.377 1.00 97.81 87 MET A CA 1
ATOM 703 C C . MET A 1 87 ? -5.837 3.074 4.298 1.00 97.81 87 MET A C 1
ATOM 705 O O . MET A 1 87 ? -6.096 2.877 3.115 1.00 97.81 87 MET A O 1
ATOM 709 N N . THR A 1 88 ? -4.791 3.803 4.688 1.00 97.50 88 THR A N 1
ATOM 710 C CA . THR A 1 88 ? -3.862 4.417 3.736 1.00 97.50 88 THR A CA 1
ATOM 711 C C . THR A 1 88 ? -3.126 3.361 2.914 1.00 97.50 88 THR A C 1
ATOM 713 O O . THR A 1 88 ? -3.066 3.474 1.691 1.00 97.50 88 THR A O 1
ATOM 716 N N . ALA A 1 89 ? -2.649 2.285 3.544 1.00 98.12 89 ALA A N 1
ATOM 717 C CA . ALA A 1 89 ? -2.030 1.182 2.819 1.00 98.12 89 ALA A CA 1
ATOM 718 C C . ALA A 1 89 ? -3.015 0.486 1.860 1.00 98.12 89 ALA A C 1
ATOM 720 O O . ALA A 1 89 ? -2.669 0.221 0.708 1.00 98.12 89 ALA A O 1
ATOM 721 N N . ILE A 1 90 ? -4.270 0.274 2.279 1.00 98.44 90 ILE A N 1
ATOM 722 C CA . ILE A 1 90 ? -5.326 -0.232 1.386 1.00 98.44 90 ILE A CA 1
ATOM 723 C C . ILE A 1 90 ? -5.553 0.718 0.204 1.00 98.44 90 ILE A C 1
ATOM 725 O O . ILE A 1 90 ? -5.672 0.269 -0.933 1.00 98.44 90 ILE A O 1
ATOM 729 N N . TYR A 1 91 ? -5.586 2.029 0.425 1.00 98.12 91 TYR A N 1
ATOM 730 C CA . TYR A 1 91 ? -5.788 2.990 -0.657 1.00 98.12 91 TYR A CA 1
ATOM 731 C C . TYR A 1 91 ? -4.621 3.039 -1.643 1.00 98.12 91 TYR A C 1
ATOM 733 O O . TYR A 1 91 ? -4.856 3.171 -2.843 1.00 98.12 91 TYR A O 1
ATOM 741 N N . PHE A 1 92 ? -3.383 2.845 -1.185 1.00 98.00 92 PHE A N 1
ATOM 742 C CA . PHE A 1 92 ? -2.252 2.652 -2.092 1.00 98.00 92 PHE A CA 1
ATOM 743 C C . PHE A 1 92 ? -2.380 1.372 -2.919 1.00 98.00 92 PHE A C 1
ATOM 745 O O . PHE A 1 92 ? -1.986 1.372 -4.084 1.00 98.00 92 PHE A O 1
ATOM 752 N N . VAL A 1 93 ? -2.949 0.294 -2.369 1.00 98.25 93 VAL A N 1
ATOM 753 C CA . VAL A 1 93 ? -3.288 -0.897 -3.163 1.00 98.25 93 VAL A CA 1
ATOM 754 C C . VAL A 1 93 ? -4.319 -0.543 -4.235 1.00 98.25 93 VAL A C 1
ATOM 756 O O . VAL A 1 93 ? -4.101 -0.838 -5.405 1.00 98.25 93 VAL A O 1
ATOM 759 N N . LEU A 1 94 ? -5.403 0.148 -3.878 1.00 98.25 94 LEU A N 1
ATOM 760 C CA . LEU A 1 94 ? -6.448 0.529 -4.835 1.00 98.25 94 LEU A CA 1
ATOM 761 C C . LEU A 1 94 ? -5.945 1.472 -5.932 1.00 98.25 94 LEU A C 1
ATOM 763 O O . LEU A 1 94 ? -6.363 1.341 -7.081 1.00 98.25 94 LEU A O 1
ATOM 767 N N . LEU A 1 95 ? -5.016 2.373 -5.610 1.00 96.75 95 LEU A N 1
ATOM 768 C CA . LEU A 1 95 ? -4.368 3.227 -6.601 1.00 96.75 95 LEU A CA 1
ATOM 769 C C . LEU A 1 95 ? -3.575 2.395 -7.619 1.00 96.75 95 LEU A C 1
ATOM 771 O O . LEU A 1 95 ? -3.688 2.631 -8.820 1.00 96.75 95 LEU A O 1
ATOM 775 N N . LYS A 1 96 ? -2.843 1.368 -7.164 1.00 95.94 96 LYS A N 1
ATOM 776 C CA . LYS A 1 96 ? -2.161 0.421 -8.062 1.00 95.94 96 LYS A CA 1
ATOM 777 C C . LYS A 1 96 ? -3.158 -0.366 -8.908 1.00 95.94 96 LYS A C 1
ATOM 779 O O . LYS A 1 96 ? -2.941 -0.514 -10.105 1.00 95.94 96 LYS A O 1
ATOM 784 N N . LEU A 1 97 ? -4.267 -0.828 -8.323 1.00 97.62 97 LEU A N 1
ATOM 785 C CA . LEU A 1 97 ? -5.309 -1.529 -9.080 1.00 97.62 97 LEU A CA 1
ATOM 786 C C . LEU A 1 97 ? -5.924 -0.641 -10.159 1.00 97.62 97 LEU A C 1
ATOM 788 O O . LEU A 1 97 ? -6.162 -1.124 -11.257 1.00 97.62 97 LEU A O 1
ATOM 792 N N . TYR A 1 98 ? -6.123 0.650 -9.888 1.00 96.62 98 TYR A N 1
ATOM 793 C CA . TYR A 1 98 ? -6.616 1.600 -10.888 1.00 96.62 98 TYR A CA 1
ATOM 794 C C . TYR A 1 98 ? -5.675 1.740 -12.093 1.00 96.62 98 TYR A C 1
ATOM 796 O O . TYR A 1 98 ? -6.138 1.956 -13.209 1.00 96.62 98 TYR A O 1
ATOM 804 N N . VAL A 1 99 ? -4.365 1.592 -11.877 1.00 93.56 99 VAL A N 1
ATOM 805 C CA . VAL A 1 99 ? -3.365 1.586 -12.954 1.00 93.56 99 VAL A CA 1
ATOM 806 C C . VAL A 1 99 ? -3.331 0.238 -13.683 1.00 93.56 99 VAL A C 1
ATOM 808 O O . VAL A 1 99 ? -3.239 0.207 -14.905 1.00 93.56 99 VAL A O 1
ATOM 811 N N . LEU A 1 100 ? -3.388 -0.873 -12.945 1.00 95.69 100 LEU A N 1
ATOM 812 C CA . LEU A 1 100 ? -3.173 -2.223 -13.481 1.00 95.69 100 LEU A CA 1
ATOM 813 C C . LEU A 1 100 ? -4.409 -2.835 -14.147 1.00 95.69 100 LEU A C 1
ATOM 815 O O . LEU A 1 100 ? -4.272 -3.569 -15.120 1.00 95.69 100 LEU A O 1
ATOM 819 N N . HIS A 1 101 ? -5.592 -2.515 -13.631 1.00 97.19 101 HIS A N 1
ATOM 820 C CA . HIS A 1 101 ? -6.893 -3.045 -14.047 1.00 97.19 101 HIS A CA 1
ATOM 821 C C . HIS A 1 101 ? -7.842 -1.884 -14.343 1.00 97.19 101 HIS A C 1
ATOM 823 O O . HIS A 1 101 ? -8.908 -1.760 -13.738 1.00 97.19 101 HIS A O 1
ATOM 829 N N . HIS A 1 102 ? -7.390 -0.951 -15.187 1.00 95.88 102 HIS A N 1
ATOM 830 C CA . HIS A 1 102 ? -8.058 0.335 -15.389 1.00 95.88 102 HIS A CA 1
ATOM 831 C C . HIS A 1 102 ? -9.523 0.183 -15.809 1.00 95.88 102 HIS A C 1
ATOM 833 O O . HIS A 1 102 ? -10.390 0.798 -15.193 1.00 95.88 102 HIS A O 1
ATOM 839 N N . ASP A 1 103 ? -9.805 -0.667 -16.797 1.00 97.31 103 ASP A N 1
ATOM 840 C CA . ASP A 1 103 ? -11.156 -0.849 -17.331 1.00 97.31 103 ASP A CA 1
ATOM 841 C C . ASP A 1 103 ? -12.096 -1.472 -16.279 1.00 97.31 103 ASP A C 1
ATOM 843 O O . ASP A 1 103 ? -13.222 -1.007 -16.079 1.00 97.31 103 ASP A O 1
ATOM 847 N N . GLU A 1 104 ? -11.631 -2.492 -15.548 1.00 97.94 104 GLU A N 1
ATOM 848 C CA . GLU A 1 104 ? -12.392 -3.132 -14.472 1.00 97.94 104 GLU A CA 1
ATOM 849 C C . GLU A 1 104 ? -12.635 -2.179 -13.299 1.00 97.94 104 GLU A C 1
ATOM 851 O O . GLU A 1 104 ? -13.739 -2.142 -12.745 1.00 97.94 104 GLU A O 1
ATOM 856 N N . MET A 1 105 ? -11.620 -1.397 -12.920 1.00 97.69 105 MET A N 1
ATOM 857 C CA . MET A 1 105 ? -11.719 -0.392 -11.864 1.00 97.69 105 MET A CA 1
ATOM 858 C C . MET A 1 105 ? -12.673 0.730 -12.253 1.00 97.69 105 MET A C 1
ATOM 860 O O . MET A 1 105 ? -13.510 1.110 -11.437 1.00 97.69 105 MET A O 1
ATOM 864 N N . ASP A 1 106 ? -12.594 1.233 -13.483 1.00 96.50 106 ASP A N 1
ATOM 865 C CA . ASP A 1 106 ? -13.480 2.280 -13.982 1.00 96.50 106 ASP A CA 1
ATOM 866 C C . ASP A 1 106 ? -14.943 1.823 -13.967 1.00 96.50 106 ASP A C 1
ATOM 868 O O . ASP A 1 106 ? -15.821 2.487 -13.402 1.00 96.50 106 ASP A O 1
ATOM 872 N N . GLN A 1 107 ? -15.195 0.612 -14.470 1.00 97.38 107 GLN A N 1
ATOM 873 C CA . GLN A 1 107 ? -16.513 -0.004 -14.424 1.00 97.38 107 GLN A CA 1
ATOM 874 C C . GLN A 1 107 ? -16.998 -0.203 -12.978 1.00 97.38 107 GLN A C 1
ATOM 876 O O . GLN A 1 107 ? -18.151 0.109 -12.657 1.00 97.38 107 GLN A O 1
ATOM 881 N N . ALA A 1 108 ? -16.147 -0.715 -12.085 1.00 97.19 108 ALA A N 1
ATOM 882 C CA . ALA A 1 108 ? -16.501 -0.923 -10.685 1.00 97.19 108 ALA A CA 1
ATOM 883 C C . ALA A 1 108 ? -16.831 0.401 -9.979 1.00 97.19 108 ALA A C 1
ATOM 885 O O . ALA A 1 108 ? -17.843 0.485 -9.276 1.00 97.19 108 ALA A O 1
ATOM 886 N N . LEU A 1 109 ? -16.033 1.447 -10.209 1.00 97.31 109 LEU A N 1
ATOM 887 C CA . LEU A 1 109 ? -16.265 2.795 -9.694 1.00 97.31 109 LEU A CA 1
ATOM 888 C C . LEU A 1 109 ? -17.583 3.370 -10.219 1.00 97.31 109 LEU A C 1
ATOM 890 O O . LEU A 1 109 ? -18.360 3.904 -9.426 1.00 97.31 109 LEU A O 1
ATOM 894 N N . TYR A 1 110 ? -17.887 3.204 -11.510 1.00 96.38 110 TYR A N 1
ATOM 895 C CA . TYR A 1 110 ? -19.153 3.638 -12.104 1.00 96.38 110 TYR A CA 1
ATOM 896 C C . TYR A 1 110 ? -20.363 3.027 -11.388 1.00 96.38 110 TYR A C 1
ATOM 898 O O . TYR A 1 110 ? -21.274 3.745 -10.967 1.00 96.38 110 TYR A O 1
ATOM 906 N N . TYR A 1 111 ? -20.360 1.710 -11.166 1.00 95.06 111 TYR A N 1
ATOM 907 C CA . TYR A 1 111 ? -21.464 1.039 -10.471 1.00 95.06 111 TYR A CA 1
ATOM 908 C C . TYR A 1 111 ? -21.538 1.367 -8.978 1.00 95.06 111 TYR A C 1
ATOM 910 O O . TYR A 1 111 ? -22.639 1.436 -8.419 1.00 95.06 111 TYR A O 1
ATOM 918 N N . LEU A 1 112 ? -20.388 1.551 -8.325 1.00 94.94 112 LEU A N 1
ATOM 919 C CA . LEU A 1 112 ? -20.313 1.828 -6.894 1.00 94.94 112 LEU A CA 1
ATOM 920 C C . LEU A 1 112 ? -20.768 3.256 -6.567 1.00 94.94 112 LEU A C 1
ATOM 922 O O . LEU A 1 112 ? -21.503 3.460 -5.602 1.00 94.94 112 LEU A O 1
ATOM 926 N N . LEU A 1 113 ? -20.360 4.230 -7.382 1.00 95.19 113 LEU A N 1
ATOM 927 C CA . LEU A 1 113 ? -20.593 5.656 -7.149 1.00 95.19 113 LEU A CA 1
ATOM 928 C C . LEU A 1 113 ? -21.866 6.185 -7.811 1.00 95.19 113 LEU A C 1
ATOM 930 O O . LEU A 1 113 ? -22.450 7.148 -7.307 1.00 95.19 113 LEU A O 1
ATOM 934 N N . LYS A 1 114 ? -22.312 5.561 -8.908 1.00 93.19 114 LYS A N 1
ATOM 935 C CA . LYS A 1 114 ? -23.505 5.957 -9.670 1.00 93.19 114 LYS A CA 1
ATOM 936 C C . LYS A 1 114 ? -23.456 7.449 -10.020 1.00 93.19 114 LYS A C 1
ATOM 938 O O . LYS A 1 114 ? -22.537 7.890 -10.702 1.00 93.19 114 LYS A O 1
ATOM 943 N N . ASP A 1 115 ? -24.392 8.242 -9.505 1.00 93.12 115 ASP A N 1
ATOM 944 C CA . ASP A 1 115 ? -24.507 9.677 -9.786 1.00 93.12 115 ASP A CA 1
ATOM 945 C C . ASP A 1 115 ? -23.267 10.481 -9.352 1.00 93.12 115 ASP A C 1
ATOM 947 O O . ASP A 1 115 ? -22.986 11.536 -9.916 1.00 93.12 115 ASP A O 1
ATOM 951 N N . ARG A 1 116 ? -22.482 9.962 -8.395 1.00 93.75 116 ARG A N 1
ATOM 952 C CA . ARG A 1 116 ? -21.250 10.592 -7.890 1.00 93.75 116 ARG A CA 1
ATOM 953 C C . ARG A 1 116 ? -19.996 10.234 -8.692 1.00 93.75 116 ARG A C 1
ATOM 955 O O . ARG A 1 116 ? -18.912 10.697 -8.351 1.00 93.75 116 ARG A O 1
ATOM 962 N N . TYR A 1 117 ? -20.107 9.417 -9.742 1.00 94.56 117 TYR A N 1
ATOM 963 C CA . TYR A 1 117 ? -18.948 8.945 -10.507 1.00 94.56 117 TYR A CA 1
ATOM 964 C C . TYR A 1 117 ? -18.118 10.103 -11.086 1.00 94.56 117 TYR A C 1
ATOM 966 O O . TYR A 1 117 ? -16.912 10.163 -10.879 1.00 94.56 117 TYR A O 1
ATOM 974 N N . ASN A 1 118 ? -18.759 11.093 -11.714 1.00 92.94 118 ASN A N 1
ATOM 975 C CA . ASN A 1 118 ? -18.038 12.246 -12.268 1.00 92.94 118 ASN A CA 1
ATOM 976 C C . ASN A 1 118 ? -17.405 13.132 -11.179 1.00 92.94 118 ASN A C 1
ATOM 978 O O . ASN A 1 118 ? -16.374 13.758 -11.415 1.00 92.94 118 ASN A O 1
ATOM 982 N N . GLU A 1 119 ? -18.009 13.194 -9.989 1.00 93.56 119 GLU A N 1
ATOM 983 C CA . GLU A 1 119 ? -17.475 13.959 -8.854 1.00 93.56 119 GLU A CA 1
ATOM 984 C C . GLU A 1 119 ? -16.195 13.327 -8.298 1.00 93.56 119 GLU A C 1
ATOM 986 O O . GLU A 1 119 ? -15.303 14.045 -7.851 1.00 93.56 119 GLU A O 1
ATOM 991 N N . PHE A 1 120 ? -16.072 11.997 -8.370 1.00 95.31 120 PHE A N 1
ATOM 992 C CA . PHE A 1 120 ? -14.893 11.263 -7.907 1.00 95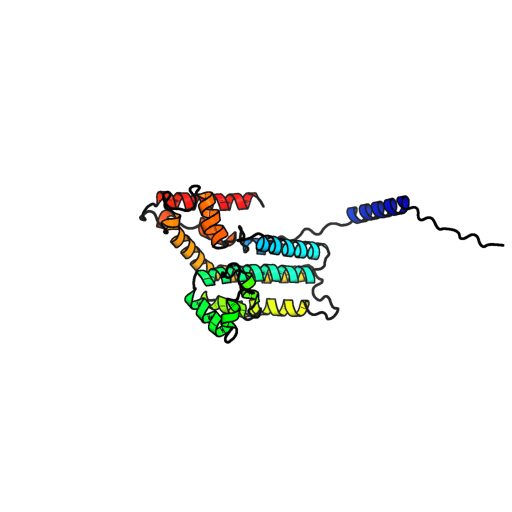.31 120 PHE A CA 1
ATOM 993 C C . PHE A 1 120 ? -13.617 11.633 -8.670 1.00 95.31 120 PHE A C 1
ATOM 995 O O . PHE A 1 120 ? -12.543 11.664 -8.077 1.00 95.31 120 PHE A O 1
ATOM 1002 N N . PHE A 1 121 ? -13.735 11.988 -9.951 1.00 95.25 121 PHE A N 1
ATOM 1003 C CA . PHE A 1 121 ? -12.627 12.502 -10.768 1.00 95.25 121 PHE A CA 1
ATOM 1004 C C . PHE A 1 121 ? -12.559 14.039 -10.783 1.00 95.25 121 PHE A C 1
ATOM 1006 O O . PHE A 1 121 ? -11.846 14.644 -11.586 1.00 95.25 121 PHE A O 1
ATOM 1013 N N . GLY A 1 122 ? -13.324 14.694 -9.907 1.00 94.31 122 GLY A N 1
ATOM 1014 C CA . GLY A 1 122 ? -13.336 16.140 -9.755 1.00 94.31 122 GLY A CA 1
ATOM 1015 C C . GLY A 1 122 ? -12.052 16.684 -9.124 1.00 94.31 122 GLY A C 1
ATOM 1016 O O . GLY A 1 122 ? -11.248 15.958 -8.539 1.00 94.31 122 GLY A O 1
ATOM 1017 N N . LYS A 1 123 ? -11.877 18.007 -9.204 1.00 94.06 123 LYS A N 1
ATOM 1018 C CA . LYS A 1 123 ? -10.705 18.716 -8.655 1.00 94.06 123 LYS A CA 1
ATOM 1019 C C . LYS A 1 123 ? -10.543 18.562 -7.142 1.00 94.06 123 LYS A C 1
ATOM 1021 O O . LYS A 1 123 ? -9.427 18.626 -6.656 1.00 94.06 123 LYS A O 1
ATOM 1026 N N . GLU A 1 124 ? -11.641 18.356 -6.420 1.00 92.38 124 GLU A N 1
ATOM 1027 C CA . GLU A 1 124 ? -11.618 18.179 -4.962 1.00 92.38 124 GLU A CA 1
ATOM 1028 C C . GLU A 1 124 ? -11.090 16.799 -4.538 1.00 92.38 124 GLU A C 1
ATOM 1030 O O . GLU A 1 124 ? -10.757 16.605 -3.375 1.00 92.38 124 GLU A O 1
ATOM 1035 N N . ASN A 1 125 ? -11.022 15.839 -5.467 1.00 95.31 125 ASN A N 1
ATOM 1036 C CA . ASN A 1 125 ? -10.640 14.452 -5.193 1.00 95.31 125 ASN A CA 1
ATOM 1037 C C . ASN A 1 125 ? -9.447 13.987 -6.048 1.00 95.31 125 ASN A C 1
ATOM 1039 O O . ASN A 1 125 ? -9.147 12.798 -6.101 1.00 95.31 125 ASN A O 1
ATOM 1043 N N . THR A 1 126 ? -8.767 14.909 -6.735 1.00 94.31 126 THR A N 1
ATOM 1044 C CA . THR A 1 126 ? -7.605 14.639 -7.595 1.00 94.31 126 THR A CA 1
ATOM 1045 C C . THR A 1 126 ? -6.495 15.652 -7.324 1.00 94.31 126 THR A C 1
ATOM 1047 O O . THR A 1 126 ? -6.765 16.798 -6.972 1.00 94.31 126 THR A O 1
ATOM 1050 N N . LYS A 1 127 ? -5.237 15.253 -7.533 1.00 91.38 127 LYS A N 1
ATOM 1051 C CA . LYS A 1 127 ? -4.077 16.155 -7.584 1.00 91.38 127 LYS A CA 1
ATOM 1052 C C . LYS A 1 127 ? -3.550 16.168 -9.013 1.00 91.38 127 LYS A C 1
ATOM 1054 O O . LYS A 1 127 ? -3.367 15.112 -9.603 1.00 91.38 127 LYS A O 1
ATOM 1059 N N . ASP A 1 128 ? -3.411 17.347 -9.617 1.00 88.44 128 ASP A N 1
ATOM 1060 C CA . ASP A 1 128 ? -2.990 17.494 -11.022 1.00 88.44 128 ASP A CA 1
ATOM 1061 C C . ASP A 1 128 ? -3.789 16.632 -12.021 1.00 88.44 128 ASP A C 1
ATOM 1063 O O . ASP A 1 128 ? -3.273 16.151 -13.028 1.00 88.44 128 ASP A O 1
ATOM 1067 N N . ARG A 1 129 ? -5.099 16.478 -11.760 1.00 87.12 129 ARG A N 1
ATOM 1068 C CA . ARG A 1 129 ? -6.040 15.627 -12.520 1.00 87.12 129 ARG A CA 1
ATOM 1069 C C . ARG A 1 129 ? -5.733 14.125 -12.462 1.00 87.12 129 ARG A C 1
ATOM 1071 O O . ARG A 1 129 ? -6.262 13.376 -13.276 1.00 87.12 129 ARG A O 1
ATOM 1078 N N . GLN A 1 130 ? -4.917 13.695 -11.508 1.00 91.62 130 GLN A N 1
ATOM 1079 C CA . GLN A 1 130 ? -4.647 12.296 -11.204 1.00 91.62 130 GLN A CA 1
ATOM 1080 C C . GLN A 1 130 ? -5.263 11.925 -9.856 1.00 91.62 130 GLN A C 1
ATOM 1082 O O . GLN A 1 130 ? -5.378 12.756 -8.949 1.00 91.62 130 GLN A O 1
ATOM 1087 N N . LEU A 1 131 ? -5.682 10.668 -9.728 1.00 94.44 131 LEU A N 1
ATOM 1088 C CA . LEU A 1 131 ? -6.052 10.121 -8.428 1.00 94.44 131 LEU A CA 1
ATOM 1089 C C . LEU A 1 131 ? -4.801 10.006 -7.550 1.00 94.44 131 LEU A C 1
ATOM 1091 O O . LEU A 1 131 ? -3.706 9.736 -8.037 1.00 94.44 131 LEU A O 1
ATOM 1095 N N . TYR A 1 132 ? -4.992 10.175 -6.250 1.00 94.50 132 TYR A N 1
ATOM 1096 C CA . TYR A 1 132 ? -4.000 9.896 -5.215 1.00 94.50 132 TYR A CA 1
ATOM 1097 C C . TYR A 1 132 ? -4.634 8.945 -4.194 1.00 94.50 132 TYR A C 1
ATOM 1099 O O . TYR A 1 132 ? -5.831 8.659 -4.279 1.00 94.50 132 TYR A O 1
ATOM 1107 N N . PHE A 1 133 ? -3.880 8.433 -3.216 1.00 93.50 133 PHE A N 1
ATOM 1108 C CA . PHE A 1 133 ? -4.447 7.452 -2.275 1.00 93.50 133 PHE A CA 1
ATOM 1109 C C . PHE A 1 133 ? -5.702 7.999 -1.560 1.00 93.50 133 PHE A C 1
ATOM 1111 O O . PHE A 1 133 ? -6.702 7.298 -1.406 1.00 93.50 133 PHE A O 1
ATOM 1118 N N . GLY A 1 134 ? -5.707 9.285 -1.192 1.00 93.88 134 GLY A N 1
ATOM 1119 C CA . GLY A 1 134 ? -6.836 9.912 -0.506 1.00 93.88 134 GLY A CA 1
ATOM 1120 C C . GLY A 1 134 ? -8.107 10.004 -1.353 1.00 93.88 134 GLY A C 1
ATOM 1121 O O . GLY A 1 134 ? -9.188 10.115 -0.777 1.00 93.88 134 GLY A O 1
ATOM 1122 N N . SER A 1 135 ? -8.019 9.868 -2.683 1.00 96.25 135 SER A N 1
ATOM 1123 C CA . SER A 1 135 ? -9.186 9.873 -3.573 1.00 96.25 135 SER A CA 1
ATOM 1124 C C . SER A 1 135 ? -10.215 8.799 -3.203 1.00 96.25 135 SER A C 1
ATOM 1126 O O . SER A 1 135 ? -11.423 9.001 -3.337 1.00 96.25 135 SER A O 1
ATOM 1128 N N . PHE A 1 136 ? -9.754 7.649 -2.702 1.00 96.81 136 PHE A N 1
ATOM 1129 C CA . PHE A 1 136 ? -10.616 6.526 -2.333 1.00 96.81 136 PHE A CA 1
ATOM 1130 C C . PHE A 1 136 ? -11.388 6.754 -1.026 1.00 96.81 136 PHE A C 1
ATOM 1132 O O . PHE A 1 136 ? -12.397 6.086 -0.801 1.00 96.81 136 PHE A O 1
ATOM 1139 N N . ALA A 1 137 ? -11.005 7.745 -0.212 1.00 94.56 137 ALA A N 1
ATOM 1140 C CA . ALA A 1 137 ? -11.748 8.122 0.992 1.00 94.56 137 ALA A CA 1
ATOM 1141 C C . ALA A 1 137 ? -13.135 8.722 0.685 1.00 94.56 137 ALA A C 1
ATOM 1143 O O . ALA A 1 137 ? -13.997 8.766 1.561 1.00 94.56 137 ALA A O 1
ATOM 1144 N N . ALA A 1 138 ? -13.381 9.164 -0.556 1.00 93.19 138 ALA A N 1
ATOM 1145 C CA . ALA A 1 138 ? -14.691 9.646 -1.000 1.00 93.19 138 ALA A CA 1
ATOM 1146 C C . ALA A 1 138 ? -15.752 8.527 -1.121 1.00 93.19 138 ALA A C 1
ATOM 1148 O O . ALA A 1 138 ? -16.958 8.814 -1.209 1.00 93.19 138 ALA A O 1
ATOM 1149 N N . ILE A 1 139 ? -15.308 7.265 -1.139 1.00 93.81 139 ILE A N 1
ATOM 1150 C CA . ILE A 1 139 ? -16.136 6.058 -1.139 1.00 93.81 139 ILE A CA 1
ATOM 1151 C C . ILE A 1 139 ? -16.397 5.660 0.318 1.00 93.81 139 ILE A C 1
ATOM 1153 O O . ILE A 1 139 ? -15.515 5.765 1.164 1.00 93.81 139 ILE A O 1
ATOM 1157 N N . GLY A 1 140 ? -17.610 5.192 0.630 1.00 88.38 140 GLY A N 1
ATOM 1158 C CA . GLY A 1 140 ? -17.934 4.733 1.983 1.00 88.38 140 GLY A CA 1
ATOM 1159 C C . GLY A 1 140 ? -16.919 3.701 2.494 1.00 88.38 140 GLY A C 1
ATOM 1160 O O . GLY A 1 140 ? -16.580 2.759 1.782 1.00 88.38 140 GLY A O 1
ATOM 1161 N N . GLU A 1 141 ? -16.464 3.854 3.739 1.00 78.62 141 GLU A N 1
ATOM 1162 C CA . GLU A 1 141 ? -15.299 3.139 4.300 1.00 78.62 141 GLU A CA 1
ATOM 1163 C C . GLU A 1 141 ? -15.377 1.609 4.221 1.00 78.62 141 GLU A C 1
ATOM 1165 O O . GLU A 1 141 ? -14.363 0.936 4.111 1.00 78.62 141 GLU A O 1
ATOM 1170 N N . SER A 1 142 ? -16.577 1.033 4.290 1.00 91.00 142 SER A N 1
ATOM 1171 C CA . SER A 1 142 ? -16.782 -0.416 4.138 1.00 91.00 142 SER A CA 1
ATOM 1172 C C . SER A 1 142 ? -17.044 -0.846 2.693 1.00 91.00 142 SER A C 1
ATOM 1174 O O . SER A 1 142 ? -16.888 -2.020 2.360 1.00 91.00 142 SER A O 1
ATOM 1176 N N . ASP A 1 143 ? -17.492 0.080 1.847 1.00 95.00 143 ASP A N 1
ATOM 1177 C CA . ASP A 1 143 ? -17.814 -0.174 0.444 1.00 95.00 143 ASP A CA 1
ATOM 1178 C C . ASP A 1 143 ? -16.573 -0.122 -0.443 1.00 95.00 143 ASP A C 1
ATOM 1180 O O . ASP A 1 143 ? -16.503 -0.860 -1.422 1.00 95.00 143 ASP A O 1
ATOM 1184 N N . VAL A 1 144 ? -15.574 0.681 -0.071 1.00 97.12 144 VAL A N 1
ATOM 1185 C CA . VAL A 1 144 ? -14.301 0.815 -0.792 1.00 97.12 144 VAL A CA 1
ATOM 1186 C C . VAL A 1 144 ? -13.572 -0.523 -0.952 1.00 97.12 144 VAL A C 1
ATOM 1188 O O . VAL A 1 144 ? -13.004 -0.792 -2.008 1.00 97.12 144 VAL A O 1
ATOM 1191 N N . PHE A 1 145 ? -13.682 -1.427 0.030 1.00 98.12 145 PHE A N 1
ATOM 1192 C CA . PHE A 1 145 ? -13.085 -2.762 -0.045 1.00 98.12 145 PHE A CA 1
ATOM 1193 C C . PHE A 1 145 ? -13.650 -3.614 -1.178 1.00 98.12 145 PHE A C 1
ATOM 1195 O O . PHE A 1 145 ? -12.956 -4.501 -1.659 1.00 98.12 145 PHE A O 1
ATOM 1202 N N . LYS A 1 146 ? -14.873 -3.347 -1.658 1.00 97.50 146 LYS A N 1
ATOM 1203 C CA . LYS A 1 146 ? -15.458 -4.112 -2.769 1.00 97.50 146 LYS A CA 1
ATOM 1204 C C . LYS A 1 146 ? -14.628 -4.017 -4.048 1.00 97.50 146 LYS A C 1
ATOM 1206 O O . LYS A 1 146 ? -14.700 -4.925 -4.865 1.00 97.50 146 LYS A O 1
ATOM 1211 N N . LEU A 1 147 ? -13.829 -2.963 -4.208 1.00 98.25 147 LEU A N 1
ATOM 1212 C CA . LEU A 1 147 ? -12.914 -2.820 -5.341 1.00 98.25 147 LEU A CA 1
ATOM 1213 C C . LEU A 1 147 ? -11.841 -3.926 -5.363 1.00 98.25 147 LEU A C 1
ATOM 1215 O O . LEU A 1 147 ? -11.399 -4.325 -6.433 1.00 98.25 147 LEU A O 1
ATOM 1219 N N . LEU A 1 148 ? -11.495 -4.514 -4.212 1.00 98.50 148 LEU A N 1
ATOM 1220 C CA . LEU A 1 148 ? -10.542 -5.629 -4.127 1.00 98.50 148 LEU A CA 1
ATOM 1221 C C . LEU A 1 148 ? -11.084 -6.941 -4.727 1.00 98.50 148 LEU A C 1
ATOM 1223 O O . LEU A 1 148 ? -10.314 -7.876 -4.939 1.00 98.50 148 LEU A O 1
ATOM 1227 N N . HIS A 1 149 ? -12.383 -7.032 -5.051 1.00 98.00 149 HIS A N 1
ATOM 1228 C CA . HIS A 1 149 ? -12.928 -8.180 -5.796 1.00 98.00 149 HIS A CA 1
ATOM 1229 C C . HIS A 1 149 ? -12.309 -8.325 -7.188 1.00 98.00 149 HIS A C 1
ATOM 1231 O O . HIS A 1 149 ? -12.252 -9.438 -7.704 1.00 98.00 149 HIS A O 1
ATOM 1237 N N . ILE A 1 150 ? -11.788 -7.236 -7.764 1.00 97.69 150 ILE A N 1
ATOM 1238 C CA . ILE A 1 150 ? -11.075 -7.249 -9.051 1.00 97.69 150 ILE A CA 1
ATOM 1239 C C . ILE A 1 150 ? -9.855 -8.177 -8.997 1.00 97.69 150 ILE A C 1
ATOM 1241 O O . ILE A 1 150 ? -9.573 -8.881 -9.960 1.00 97.69 150 ILE A O 1
ATOM 1245 N N . VAL A 1 151 ? -9.196 -8.258 -7.838 1.00 97.62 151 VAL A N 1
ATOM 1246 C CA . VAL A 1 151 ? -8.044 -9.142 -7.595 1.00 97.62 151 VAL A CA 1
ATOM 1247 C C . VAL A 1 151 ? -8.407 -10.391 -6.791 1.00 97.62 151 VAL A C 1
ATOM 1249 O O . VAL A 1 151 ? -7.554 -11.026 -6.176 1.00 97.62 151 VAL A O 1
ATOM 1252 N N . GLY A 1 152 ? -9.687 -10.773 -6.792 1.00 97.25 152 GLY A N 1
ATOM 1253 C CA . GLY A 1 152 ? -10.139 -12.044 -6.229 1.00 97.25 152 GLY A CA 1
ATOM 1254 C C . GLY A 1 152 ? -10.276 -12.072 -4.706 1.00 97.25 152 GLY A C 1
ATOM 1255 O O . GLY A 1 152 ? -10.162 -13.146 -4.116 1.00 97.25 152 GLY A O 1
ATOM 1256 N N . MET A 1 153 ? -10.528 -10.928 -4.058 1.00 98.38 153 MET A N 1
ATOM 1257 C CA . MET A 1 153 ? -10.901 -10.912 -2.639 1.00 98.38 153 MET A CA 1
ATOM 1258 C C . MET A 1 153 ? -12.106 -11.829 -2.376 1.00 98.38 153 MET A C 1
ATOM 1260 O O . MET A 1 153 ? -13.137 -11.731 -3.032 1.00 98.38 153 MET A O 1
ATOM 1264 N N . ASP A 1 154 ? -12.003 -12.705 -1.378 1.00 97.88 154 ASP A N 1
ATOM 1265 C CA . ASP A 1 154 ? -13.116 -13.561 -0.972 1.00 97.88 154 ASP A CA 1
ATOM 1266 C C . ASP A 1 154 ? -14.067 -12.864 0.026 1.00 97.88 154 ASP A C 1
ATOM 1268 O O . ASP A 1 154 ? -13.752 -11.845 0.649 1.00 97.88 154 ASP A O 1
ATOM 1272 N N . THR A 1 155 ? -15.260 -13.434 0.215 1.00 96.81 155 THR A N 1
ATOM 1273 C CA . THR A 1 155 ? -16.276 -12.880 1.128 1.00 96.81 155 THR A CA 1
ATOM 1274 C C . THR A 1 155 ? -15.870 -12.923 2.603 1.00 96.81 155 THR A C 1
ATOM 1276 O O . THR A 1 155 ? -16.437 -12.187 3.410 1.00 96.81 155 THR A O 1
ATOM 1279 N N . ASN A 1 156 ? -14.938 -13.804 2.988 1.00 98.12 156 ASN A N 1
ATOM 1280 C CA . ASN A 1 156 ? -14.448 -13.874 4.361 1.00 98.12 156 ASN A CA 1
ATOM 1281 C C . ASN A 1 156 ? -13.520 -12.685 4.655 1.00 98.12 156 ASN A C 1
ATOM 1283 O O . ASN A 1 156 ? -13.759 -11.993 5.644 1.00 98.12 156 ASN A O 1
ATOM 1287 N N . LEU A 1 157 ? -12.555 -12.393 3.778 1.00 98.50 157 LEU A N 1
ATOM 1288 C CA . LEU A 1 157 ? -11.701 -11.211 3.890 1.00 98.50 157 LEU A CA 1
ATOM 1289 C C . LEU A 1 157 ? -12.531 -9.924 3.836 1.00 98.50 157 LEU A C 1
ATOM 1291 O O . LEU A 1 157 ? -12.346 -9.046 4.673 1.00 98.50 157 LEU A O 1
ATOM 1295 N N . GLU A 1 158 ? -13.512 -9.832 2.930 1.00 98.25 158 GLU A N 1
ATOM 1296 C CA . GLU A 1 158 ? -14.429 -8.683 2.891 1.00 98.25 158 GLU A CA 1
ATOM 1297 C C . GLU A 1 158 ? -15.139 -8.476 4.242 1.00 98.25 158 GLU A C 1
ATOM 1299 O O . GLU A 1 158 ? -15.254 -7.350 4.732 1.00 98.25 158 GLU A O 1
ATOM 1304 N N . GLY A 1 159 ? -15.613 -9.561 4.862 1.00 98.19 159 GLY A N 1
ATOM 1305 C CA . GLY A 1 159 ? -16.259 -9.521 6.172 1.00 98.19 159 GLY A CA 1
ATOM 1306 C C . GLY A 1 159 ? -15.327 -9.047 7.290 1.00 98.19 159 GLY A C 1
ATOM 1307 O O . GLY A 1 159 ? -15.743 -8.250 8.133 1.00 98.19 159 GLY A O 1
ATOM 1308 N N . GLU A 1 160 ? -14.072 -9.498 7.285 1.00 98.25 160 GLU A N 1
ATOM 1309 C CA . GLU A 1 160 ? -13.044 -9.087 8.250 1.00 98.25 160 GLU A CA 1
ATOM 1310 C C . GLU A 1 160 ? -12.690 -7.602 8.104 1.00 98.25 160 GLU A C 1
ATOM 1312 O O . GLU A 1 160 ? -12.723 -6.866 9.091 1.00 98.25 160 GLU A O 1
ATOM 1317 N N . LEU A 1 161 ? -12.481 -7.122 6.876 1.00 98.38 161 LEU A N 1
ATOM 1318 C CA . LEU A 1 161 ? -12.206 -5.709 6.591 1.00 98.38 161 LEU A CA 1
ATOM 1319 C C . LEU A 1 161 ? -13.352 -4.795 7.052 1.00 98.38 161 LEU A C 1
ATOM 1321 O O . LEU A 1 161 ? -13.137 -3.792 7.738 1.00 98.38 161 LEU A O 1
ATOM 1325 N N . LYS A 1 162 ? -14.601 -5.169 6.753 1.00 97.62 162 LYS A N 1
ATOM 1326 C CA . LYS A 1 162 ? -15.783 -4.424 7.220 1.00 97.62 162 LYS A CA 1
ATOM 1327 C C . LYS A 1 162 ? -15.920 -4.437 8.738 1.00 97.62 162 LYS A C 1
ATOM 1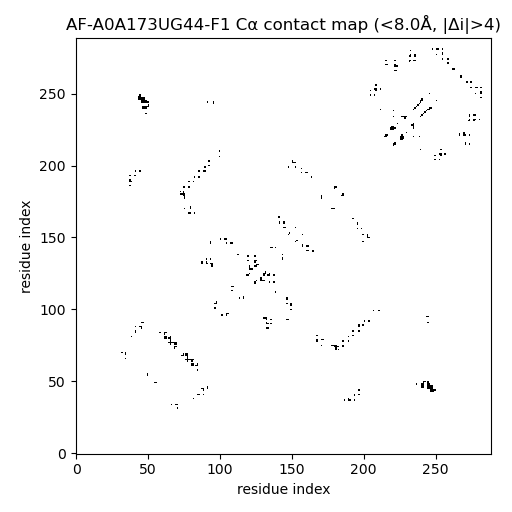329 O O . LYS A 1 162 ? -16.374 -3.451 9.322 1.00 97.62 162 LYS A O 1
ATOM 1334 N N . LYS A 1 163 ? -15.537 -5.537 9.390 1.00 97.50 163 LYS A N 1
ATOM 1335 C CA . LYS A 1 163 ? -15.537 -5.630 10.852 1.00 97.50 163 LYS A CA 1
ATOM 1336 C C . LYS A 1 163 ? -14.557 -4.629 11.465 1.00 97.50 163 LYS A C 1
ATOM 1338 O O . LYS A 1 163 ? -14.947 -3.958 12.413 1.00 97.50 163 LYS A O 1
ATOM 1343 N N . LEU A 1 164 ? -13.360 -4.456 10.899 1.00 97.06 164 LEU A N 1
ATOM 1344 C CA . LEU A 1 164 ? -12.379 -3.470 11.378 1.00 97.06 164 LEU A CA 1
ATOM 1345 C C . LEU A 1 164 ? -12.919 -2.030 11.320 1.00 97.06 164 LEU A C 1
ATOM 1347 O O . LEU A 1 164 ? -12.773 -1.272 12.281 1.00 97.06 164 LEU A O 1
ATOM 1351 N N . VAL A 1 165 ? -13.604 -1.664 10.229 1.00 95.88 165 VAL A N 1
ATOM 1352 C CA . VAL A 1 165 ? -14.272 -0.353 10.094 1.00 95.88 165 VAL A CA 1
ATOM 1353 C C . VAL A 1 165 ? -15.391 -0.192 11.121 1.00 95.88 165 VAL A C 1
ATOM 1355 O O . VAL A 1 165 ? -15.499 0.846 11.773 1.00 95.88 165 VAL A O 1
ATOM 1358 N N . LYS A 1 166 ? -16.219 -1.225 11.301 1.00 94.94 166 LYS A N 1
ATOM 1359 C CA . LYS A 1 166 ? -17.300 -1.199 12.289 1.00 94.94 166 LYS A CA 1
ATOM 1360 C C . LYS A 1 166 ? -16.762 -1.010 13.709 1.00 94.94 166 LYS A C 1
ATOM 1362 O O . LYS A 1 166 ? -17.235 -0.125 14.411 1.00 94.94 166 LYS A O 1
ATOM 1367 N N . GLU A 1 167 ? -15.761 -1.795 14.102 1.00 93.75 167 GLU A N 1
ATOM 1368 C CA . GLU A 1 167 ? -15.133 -1.695 15.425 1.00 93.75 167 GLU A CA 1
ATOM 1369 C C . GLU A 1 167 ? -14.512 -0.314 15.645 1.00 93.75 167 GLU A C 1
ATOM 1371 O O . GLU A 1 167 ? -14.685 0.285 16.704 1.00 93.75 167 GLU A O 1
ATOM 1376 N N . ARG A 1 168 ? -13.862 0.247 14.619 1.00 93.81 168 ARG A N 1
ATOM 1377 C CA . ARG A 1 168 ? -13.373 1.622 14.682 1.00 93.81 168 ARG A CA 1
ATOM 1378 C C . ARG A 1 168 ? -14.493 2.624 14.938 1.00 93.81 168 ARG A C 1
ATOM 1380 O O . ARG A 1 168 ? -14.332 3.513 15.772 1.00 93.81 168 ARG A O 1
ATOM 1387 N N . ASN A 1 169 ? -15.613 2.508 14.229 1.00 91.75 169 ASN A N 1
ATOM 1388 C CA . ASN A 1 169 ? -16.734 3.429 14.401 1.00 91.75 169 ASN A CA 1
ATOM 1389 C C . ASN A 1 169 ? -17.324 3.339 15.814 1.00 91.75 169 ASN A C 1
ATOM 1391 O O . ASN A 1 169 ? -17.609 4.376 16.413 1.00 91.75 169 ASN A O 1
ATOM 1395 N N . ASP A 1 170 ? -17.379 2.137 16.393 1.00 90.56 170 ASP A N 1
ATOM 1396 C CA . ASP A 1 170 ? -17.797 1.928 17.783 1.00 90.56 170 ASP A CA 1
ATOM 1397 C C . ASP A 1 170 ? -16.888 2.679 18.785 1.00 90.56 170 ASP A C 1
ATOM 1399 O O . ASP A 1 170 ? -17.384 3.244 19.765 1.00 90.56 170 ASP A O 1
ATOM 1403 N N . TYR A 1 171 ? -15.577 2.752 18.520 1.00 90.56 171 TYR A N 1
ATOM 1404 C CA . TYR A 1 171 ? -14.606 3.490 19.342 1.00 90.56 171 TYR A CA 1
ATOM 1405 C C . TYR A 1 171 ? -14.576 5.003 19.087 1.00 90.56 171 TYR A C 1
ATOM 1407 O O . TYR A 1 171 ? -14.210 5.771 19.977 1.00 90.56 171 TYR A O 1
ATOM 1415 N N . ALA A 1 172 ? -14.963 5.455 17.897 1.00 87.19 172 ALA A N 1
ATOM 1416 C CA . ALA A 1 172 ? -14.965 6.873 17.542 1.00 87.19 172 ALA A CA 1
ATOM 1417 C C . ALA A 1 172 ? -16.159 7.644 18.137 1.00 87.19 172 ALA A C 1
ATOM 1419 O O . ALA A 1 172 ? -16.150 8.876 18.188 1.00 87.19 172 ALA A O 1
ATOM 1420 N N . HIS A 1 173 ? -17.212 6.945 18.570 1.00 84.12 173 HIS A N 1
ATOM 1421 C CA . HIS A 1 173 ? -18.413 7.589 19.087 1.00 84.12 173 HIS A CA 1
ATOM 1422 C C . HIS A 1 173 ? -18.147 8.365 20.385 1.00 84.12 173 HIS A C 1
ATOM 1424 O O . HIS A 1 173 ? -17.746 7.803 21.403 1.00 84.12 173 HIS A O 1
ATOM 1430 N N . ALA A 1 174 ? -18.478 9.660 20.374 1.00 79.00 174 ALA A N 1
ATOM 1431 C CA . ALA A 1 174 ? -18.408 10.557 21.527 1.00 79.00 174 ALA A CA 1
ATOM 1432 C C . ALA A 1 174 ? -19.504 10.244 22.568 1.00 79.00 174 ALA A C 1
ATOM 1434 O O . ALA A 1 174 ? -20.445 11.007 22.773 1.00 79.00 174 ALA A O 1
ATOM 1435 N N . ASN A 1 175 ? -19.394 9.088 23.219 1.00 82.94 175 ASN A N 1
ATOM 1436 C CA . ASN A 1 175 ? -20.335 8.590 24.226 1.00 82.94 175 ASN A CA 1
ATOM 1437 C C . ASN A 1 175 ? -19.804 8.732 25.670 1.00 82.94 175 ASN A C 1
ATOM 1439 O O . ASN A 1 175 ? -20.452 8.284 26.617 1.00 82.94 175 ASN A O 1
ATOM 1443 N N . GLY A 1 176 ? -18.626 9.347 25.837 1.00 78.62 176 GLY A N 1
ATOM 1444 C CA . GLY A 1 176 ? -17.975 9.573 27.129 1.00 78.62 176 GLY A CA 1
ATOM 1445 C C . GLY A 1 176 ? -17.298 8.341 27.738 1.00 78.62 176 GLY A C 1
ATOM 1446 O O . GLY A 1 176 ? -16.937 8.384 28.912 1.00 78.62 176 GLY A O 1
ATOM 1447 N N . ARG A 1 177 ? -17.139 7.242 26.987 1.00 84.06 177 ARG A N 1
ATOM 1448 C CA . ARG A 1 177 ? -16.506 6.002 27.459 1.00 84.06 177 ARG A CA 1
ATOM 1449 C C . ARG A 1 177 ? -15.293 5.649 26.606 1.00 84.06 177 ARG A C 1
ATOM 1451 O O . ARG A 1 177 ? -15.378 5.623 25.382 1.00 84.06 177 ARG A O 1
ATOM 1458 N N . LEU A 1 178 ? -14.191 5.311 27.271 1.00 83.81 178 LEU A N 1
ATOM 1459 C CA . LEU A 1 178 ? -13.075 4.605 26.648 1.00 83.81 178 LEU A CA 1
ATOM 1460 C C . LEU A 1 178 ? -13.336 3.106 26.793 1.00 83.81 178 LEU A C 1
ATOM 1462 O O . LEU A 1 178 ? -13.470 2.601 27.906 1.00 83.81 178 LEU A O 1
ATOM 1466 N N . LEU A 1 179 ? -13.485 2.421 25.664 1.00 87.25 179 LEU A N 1
ATOM 1467 C CA . LEU A 1 179 ? -13.777 0.988 25.592 1.00 87.25 179 LEU A CA 1
ATOM 1468 C C . LEU A 1 179 ? -12.497 0.162 25.439 1.00 87.25 179 LEU A C 1
ATOM 1470 O O . LEU A 1 179 ? -12.446 -0.977 25.896 1.00 87.25 179 LEU A O 1
ATOM 1474 N N . LEU A 1 180 ? -11.473 0.735 24.804 1.00 90.81 180 LEU A N 1
ATOM 1475 C CA . LEU A 1 180 ? -10.182 0.094 24.582 1.00 90.81 180 LEU A CA 1
ATOM 1476 C C . LEU A 1 180 ? -9.132 0.692 25.527 1.00 90.81 180 LEU A C 1
ATOM 1478 O O . LEU A 1 180 ? -8.484 1.684 25.203 1.00 90.81 180 LEU A O 1
ATOM 1482 N N . THR A 1 181 ? -9.008 0.103 26.718 1.00 90.25 181 THR A N 1
ATOM 1483 C CA . THR A 1 181 ? -8.110 0.578 27.792 1.00 90.25 181 THR A CA 1
ATOM 1484 C C . THR A 1 181 ? -7.066 -0.453 28.225 1.00 90.25 181 THR A C 1
ATOM 1486 O O . THR A 1 181 ? -6.269 -0.172 29.111 1.00 90.25 181 THR A O 1
ATOM 1489 N N . SER A 1 182 ? -7.089 -1.657 27.651 1.00 94.25 182 SER A N 1
ATOM 1490 C CA . SER A 1 182 ? -6.121 -2.724 27.922 1.00 94.25 182 SER A CA 1
ATOM 1491 C C . SER A 1 182 ? -5.126 -2.809 26.771 1.00 94.25 182 SER A C 1
ATOM 1493 O O . SER A 1 182 ? -5.544 -2.907 25.617 1.00 94.25 182 SER A O 1
ATOM 1495 N N . GLU A 1 183 ? -3.835 -2.814 27.098 1.00 95.00 183 GLU A N 1
ATOM 1496 C CA . GLU A 1 183 ? -2.746 -3.013 26.137 1.00 95.00 183 GLU A CA 1
ATOM 1497 C C . GLU A 1 183 ? -2.860 -4.356 25.419 1.00 95.00 183 GLU A C 1
ATOM 1499 O O . GLU A 1 183 ? -2.808 -4.415 24.198 1.00 95.00 183 GLU A O 1
ATOM 1504 N N . GLU A 1 184 ? -3.099 -5.434 26.169 1.00 94.75 184 GLU A N 1
ATOM 1505 C CA . GLU A 1 184 ? -3.242 -6.785 25.621 1.00 94.75 184 GLU A CA 1
ATOM 1506 C C . GLU A 1 184 ? -4.359 -6.842 24.573 1.00 94.75 184 GLU A C 1
ATOM 1508 O O . GLU A 1 184 ? -4.154 -7.330 23.459 1.00 94.75 184 GLU A O 1
ATOM 1513 N N . PHE A 1 185 ? -5.527 -6.283 24.906 1.00 94.38 185 PHE A N 1
ATOM 1514 C CA . PHE A 1 185 ? -6.656 -6.251 23.983 1.00 94.38 185 PHE A CA 1
ATOM 1515 C C . PHE A 1 185 ? -6.386 -5.332 22.787 1.00 94.38 185 PHE A C 1
ATOM 1517 O O . PHE A 1 185 ? -6.774 -5.643 21.665 1.00 94.38 185 PHE A O 1
ATOM 1524 N N . PHE A 1 186 ? -5.681 -4.220 22.994 1.00 96.62 186 PHE A N 1
ATOM 1525 C CA . PHE A 1 186 ? -5.231 -3.354 21.911 1.00 96.62 186 PHE A CA 1
ATOM 1526 C C . PHE A 1 186 ? -4.294 -4.086 20.943 1.00 96.62 186 PHE A C 1
ATOM 1528 O O . PHE A 1 186 ? -4.550 -4.083 19.742 1.00 96.62 186 PHE A O 1
ATOM 1535 N N . LEU A 1 187 ? -3.273 -4.785 21.438 1.00 97.00 187 LEU A N 1
ATOM 1536 C CA . LEU A 1 187 ? -2.330 -5.523 20.596 1.00 97.00 187 LEU A CA 1
ATOM 1537 C C . LEU A 1 187 ? -2.989 -6.701 19.871 1.00 97.00 187 LEU A C 1
ATOM 1539 O O . LEU A 1 187 ? -2.649 -6.979 18.722 1.00 97.00 187 LEU A O 1
ATOM 1543 N N . GLU A 1 188 ? -3.976 -7.365 20.482 1.00 96.62 188 GLU A N 1
ATOM 1544 C CA . GLU A 1 188 ? -4.816 -8.345 19.779 1.00 96.62 188 GLU A CA 1
ATOM 1545 C C . GLU A 1 188 ? -5.514 -7.708 18.566 1.00 96.62 188 GLU A C 1
ATOM 1547 O O . GLU A 1 188 ? -5.557 -8.289 17.480 1.00 96.62 188 GLU A O 1
ATOM 1552 N N . LYS A 1 189 ? -6.032 -6.486 18.726 1.00 96.75 189 LYS A N 1
ATOM 1553 C CA . LYS A 1 189 ? -6.661 -5.743 17.632 1.00 96.75 189 LYS A CA 1
ATOM 1554 C C . LYS A 1 189 ? -5.670 -5.322 16.549 1.00 96.75 189 LYS A C 1
ATOM 1556 O O . LYS A 1 189 ? -6.003 -5.461 15.374 1.00 96.75 189 LYS A O 1
ATOM 1561 N N . ILE A 1 190 ? -4.471 -4.869 16.915 1.00 98.06 190 ILE A N 1
ATOM 1562 C CA . ILE A 1 190 ? -3.406 -4.541 15.952 1.00 98.06 190 ILE A CA 1
ATOM 1563 C C . ILE A 1 190 ? -3.034 -5.765 15.113 1.00 98.06 190 ILE A C 1
ATOM 1565 O O . ILE A 1 190 ? -3.023 -5.690 13.886 1.00 98.06 190 ILE A O 1
ATOM 1569 N N . ARG A 1 191 ? -2.879 -6.933 15.744 1.00 98.00 191 ARG A N 1
ATOM 1570 C CA . ARG A 1 191 ? -2.615 -8.191 15.029 1.00 98.00 191 ARG A CA 1
ATOM 1571 C C . ARG A 1 191 ? -3.702 -8.547 14.008 1.00 98.00 191 ARG A C 1
ATOM 1573 O O . ARG A 1 191 ? -3.389 -9.120 12.968 1.00 98.00 191 ARG A O 1
ATOM 1580 N N . ASN A 1 192 ? -4.962 -8.175 14.249 1.00 97.81 192 ASN A N 1
ATOM 1581 C CA . ASN A 1 192 ? -6.036 -8.376 13.269 1.00 97.81 192 ASN A CA 1
ATOM 1582 C C . ASN A 1 192 ? -5.896 -7.460 12.043 1.00 97.81 192 ASN A C 1
ATOM 1584 O O . ASN A 1 192 ? -6.159 -7.909 10.927 1.00 97.81 192 ASN A O 1
ATOM 1588 N N . PHE A 1 193 ? -5.467 -6.204 12.225 1.00 98.38 193 PHE A N 1
ATOM 1589 C CA . PHE A 1 193 ? -5.139 -5.326 11.097 1.00 98.38 193 PHE A CA 1
ATOM 1590 C C . PHE A 1 193 ? -3.985 -5.902 10.274 1.00 98.38 193 PHE A C 1
ATOM 1592 O O . PHE A 1 193 ? -4.121 -6.016 9.055 1.00 98.38 193 PHE A O 1
ATOM 1599 N N . ASN A 1 194 ? -2.911 -6.338 10.940 1.00 98.25 194 ASN A N 1
ATOM 1600 C CA . ASN A 1 194 ? -1.722 -6.909 10.291 1.00 98.25 194 ASN A CA 1
ATOM 1601 C C . ASN A 1 194 ? -2.066 -8.182 9.517 1.00 98.25 194 ASN A C 1
ATOM 1603 O O . ASN A 1 194 ? -1.698 -8.357 8.360 1.00 98.25 194 ASN A O 1
ATOM 1607 N N . HIS A 1 195 ? -2.907 -9.033 10.098 1.00 98.12 195 HIS A N 1
ATOM 1608 C CA . HIS A 1 195 ? -3.407 -10.202 9.392 1.00 98.12 195 HIS A CA 1
ATOM 1609 C C . HIS A 1 195 ? -4.213 -9.839 8.132 1.00 98.12 195 HIS A C 1
ATOM 1611 O O . HIS A 1 195 ? -4.056 -10.468 7.084 1.00 98.12 195 HIS A O 1
ATOM 1617 N N . CYS A 1 196 ? -5.081 -8.827 8.208 1.00 98.44 196 CYS A N 1
ATOM 1618 C CA . CYS A 1 196 ? -5.898 -8.422 7.065 1.00 98.44 196 CYS A CA 1
ATOM 1619 C C . CYS A 1 196 ? -5.058 -7.784 5.952 1.00 98.44 196 CYS A C 1
ATOM 1621 O O . CYS A 1 196 ? -5.293 -8.076 4.779 1.00 98.44 196 CYS A O 1
ATOM 1623 N N . ILE A 1 197 ? -4.079 -6.938 6.292 1.00 97.94 197 ILE A N 1
ATOM 1624 C CA . ILE A 1 197 ? -3.221 -6.291 5.290 1.00 97.94 197 ILE A CA 1
ATOM 1625 C C . ILE A 1 197 ? -2.333 -7.315 4.576 1.00 97.94 197 ILE A C 1
ATOM 1627 O O . ILE A 1 197 ? -2.261 -7.280 3.348 1.00 97.94 197 ILE A O 1
ATOM 1631 N N . ASP A 1 198 ? -1.784 -8.301 5.296 1.00 98.06 198 ASP A N 1
ATOM 1632 C CA . ASP A 1 198 ? -1.044 -9.428 4.715 1.00 98.06 198 ASP A CA 1
ATOM 1633 C C . ASP A 1 198 ? -1.874 -10.144 3.644 1.00 98.06 198 ASP A C 1
ATOM 1635 O O . ASP A 1 198 ? -1.403 -10.411 2.532 1.00 98.06 198 ASP A O 1
ATOM 1639 N N . ARG A 1 199 ? -3.137 -10.446 3.974 1.00 98.44 199 ARG A N 1
ATOM 1640 C CA . ARG A 1 199 ? -4.066 -11.116 3.059 1.00 98.44 199 ARG A CA 1
ATOM 1641 C C . ARG A 1 199 ? -4.371 -10.262 1.835 1.00 98.44 199 ARG A C 1
ATOM 1643 O O . ARG A 1 199 ? -4.388 -10.801 0.733 1.00 98.44 199 ARG A O 1
ATOM 1650 N N . VAL A 1 200 ? -4.581 -8.956 2.003 1.00 98.56 200 VAL A N 1
ATOM 1651 C CA . VAL A 1 200 ? -4.835 -8.037 0.882 1.00 98.56 200 VAL A CA 1
ATOM 1652 C C . VAL A 1 200 ? -3.618 -7.949 -0.038 1.00 98.56 200 VAL A C 1
ATOM 1654 O O . VAL A 1 200 ? -3.761 -8.088 -1.251 1.00 98.56 200 VAL A O 1
ATOM 1657 N N . PHE A 1 201 ? -2.414 -7.798 0.513 1.00 98.38 201 PHE A N 1
ATOM 1658 C CA . PHE A 1 201 ? -1.191 -7.768 -0.289 1.00 98.38 201 PHE A CA 1
ATOM 1659 C C . PHE A 1 201 ? -0.961 -9.093 -1.026 1.00 98.38 201 PHE A C 1
ATOM 1661 O O . PHE A 1 201 ? -0.537 -9.101 -2.182 1.00 98.38 201 PHE A O 1
ATOM 1668 N N . ALA A 1 202 ? -1.303 -10.231 -0.419 1.00 98.06 202 ALA A N 1
ATOM 1669 C CA . ALA A 1 202 ? -1.207 -11.520 -1.096 1.00 98.06 202 ALA A CA 1
ATOM 1670 C C . ALA A 1 202 ? -2.041 -11.593 -2.392 1.00 98.06 202 ALA A C 1
ATOM 1672 O O . ALA A 1 202 ? -1.593 -12.251 -3.334 1.00 98.06 202 ALA A O 1
ATOM 1673 N N . LEU A 1 203 ? -3.188 -10.898 -2.469 1.00 98.38 203 LEU A N 1
ATOM 1674 C CA . LEU A 1 203 ? -4.036 -10.853 -3.671 1.00 98.38 203 LEU A CA 1
ATOM 1675 C C . LEU A 1 203 ? -3.315 -10.206 -4.860 1.00 98.38 203 LEU A C 1
ATOM 1677 O O . LEU A 1 203 ? -3.377 -10.715 -5.974 1.00 98.38 203 LEU A O 1
ATOM 1681 N N . ILE A 1 204 ? -2.576 -9.120 -4.617 1.00 98.00 204 ILE A N 1
ATOM 1682 C CA . ILE A 1 204 ? -1.951 -8.320 -5.684 1.00 98.00 204 ILE A CA 1
ATOM 1683 C C . ILE A 1 204 ? -0.559 -8.805 -6.088 1.00 98.00 204 ILE A C 1
ATOM 1685 O O . ILE A 1 204 ? 0.023 -8.304 -7.046 1.00 98.00 204 ILE A O 1
ATOM 1689 N N . LYS A 1 205 ? 0.012 -9.781 -5.374 1.00 97.75 205 LYS A N 1
ATOM 1690 C CA . LYS A 1 205 ? 1.395 -10.232 -5.592 1.00 97.75 205 LYS A CA 1
ATOM 1691 C C . LYS A 1 205 ? 1.690 -10.596 -7.047 1.00 97.75 205 LYS A C 1
ATOM 1693 O O . LYS A 1 205 ? 2.780 -10.312 -7.544 1.00 97.75 205 LYS A O 1
ATOM 1698 N N . HIS A 1 206 ? 0.754 -11.277 -7.702 1.00 96.94 206 HIS A N 1
ATOM 1699 C CA . HIS A 1 206 ? 0.913 -11.667 -9.097 1.00 96.94 206 HIS A CA 1
ATOM 1700 C C . HIS A 1 206 ? 0.980 -10.436 -10.008 1.00 96.94 206 HIS A C 1
ATOM 1702 O O . HIS A 1 206 ? 1.919 -10.321 -10.793 1.00 96.94 206 HIS A O 1
ATOM 1708 N N . ASP A 1 207 ? 0.059 -9.493 -9.832 1.00 97.31 207 ASP A N 1
ATOM 1709 C CA . ASP A 1 207 ? -0.027 -8.280 -10.644 1.00 97.31 207 ASP A CA 1
ATOM 1710 C C . ASP A 1 207 ? 1.205 -7.392 -10.458 1.00 97.31 207 ASP A C 1
ATOM 1712 O O . ASP A 1 207 ? 1.755 -6.886 -11.431 1.00 97.31 207 ASP A O 1
ATOM 1716 N N . ILE A 1 208 ? 1.726 -7.288 -9.231 1.00 98.06 208 ILE A N 1
ATOM 1717 C CA . ILE A 1 208 ? 2.975 -6.566 -8.950 1.00 98.06 208 ILE A CA 1
ATOM 1718 C C . ILE A 1 208 ? 4.171 -7.204 -9.664 1.00 98.06 208 ILE A C 1
ATOM 1720 O O . ILE A 1 208 ? 4.999 -6.501 -10.245 1.00 98.06 208 ILE A O 1
ATOM 1724 N N . LEU A 1 209 ? 4.279 -8.536 -9.660 1.00 97.62 209 LEU A N 1
ATOM 1725 C CA . LEU A 1 209 ? 5.357 -9.224 -10.375 1.00 97.62 209 LEU A CA 1
ATOM 1726 C C . LEU A 1 209 ? 5.210 -9.101 -11.897 1.00 97.62 209 LEU A C 1
ATOM 1728 O O . LEU A 1 209 ? 6.223 -9.000 -12.594 1.00 97.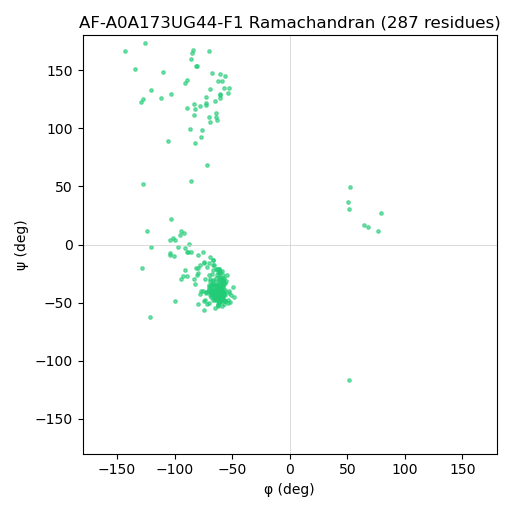62 209 LEU A O 1
ATOM 1732 N N . GLN A 1 210 ? 3.980 -9.087 -12.412 1.00 95.94 210 GLN A N 1
ATOM 1733 C CA . GLN A 1 210 ? 3.716 -8.823 -13.824 1.00 95.94 210 GLN A CA 1
ATOM 1734 C C . GLN A 1 210 ? 4.081 -7.391 -14.204 1.00 95.94 210 GLN A C 1
ATOM 1736 O O . GLN A 1 210 ? 4.828 -7.216 -15.161 1.00 95.94 210 GLN A O 1
ATOM 1741 N N . LEU A 1 211 ? 3.658 -6.393 -13.424 1.00 96.69 211 LEU A N 1
ATOM 1742 C CA . LEU A 1 211 ? 4.048 -4.994 -13.598 1.00 96.69 211 LEU A CA 1
ATOM 1743 C C . LEU A 1 211 ? 5.568 -4.858 -13.623 1.00 96.69 211 LEU A C 1
ATOM 1745 O O . LEU A 1 211 ? 6.123 -4.289 -14.556 1.00 96.69 211 LEU A O 1
ATOM 1749 N N . TYR A 1 212 ? 6.256 -5.439 -12.639 1.00 97.56 212 TYR A N 1
ATOM 1750 C CA . TYR A 1 212 ? 7.713 -5.402 -12.579 1.00 97.56 212 TYR A CA 1
ATOM 1751 C C . TYR A 1 212 ? 8.360 -6.020 -13.826 1.00 97.56 212 TYR A C 1
ATOM 1753 O O . TYR A 1 212 ? 9.288 -5.451 -14.401 1.00 97.56 212 TYR A O 1
ATOM 1761 N N . THR A 1 213 ? 7.850 -7.169 -14.274 1.00 95.69 213 THR A N 1
ATOM 1762 C CA . THR A 1 213 ? 8.353 -7.856 -15.470 1.00 95.69 213 THR A CA 1
ATOM 1763 C C . THR A 1 213 ? 8.097 -7.049 -16.741 1.00 95.69 213 THR A C 1
ATOM 1765 O O . THR A 1 213 ? 8.988 -6.959 -17.585 1.00 95.69 213 THR A O 1
ATOM 1768 N N . SER A 1 214 ? 6.911 -6.458 -16.891 1.00 95.12 214 SER A N 1
ATOM 1769 C CA . SER A 1 214 ? 6.563 -5.598 -18.024 1.00 95.12 214 SER A CA 1
ATOM 1770 C C . SER A 1 214 ? 7.448 -4.358 -18.059 1.00 95.12 214 SER A C 1
ATOM 1772 O O . SER A 1 214 ? 8.052 -4.091 -19.090 1.00 95.12 214 SER A O 1
ATOM 1774 N N . THR A 1 215 ? 7.635 -3.682 -16.922 1.00 96.50 215 THR A N 1
ATOM 1775 C CA . THR A 1 215 ? 8.517 -2.512 -16.812 1.00 96.50 215 THR A CA 1
ATOM 1776 C C . THR A 1 215 ? 9.964 -2.857 -17.164 1.00 96.50 215 THR A C 1
ATOM 1778 O O . THR A 1 215 ? 10.601 -2.140 -17.922 1.00 96.50 215 THR A O 1
ATOM 1781 N N . LEU A 1 216 ? 10.494 -4.001 -16.711 1.00 96.50 216 LEU A N 1
ATOM 1782 C CA . LEU A 1 216 ? 11.835 -4.446 -17.121 1.00 96.50 216 LEU A CA 1
ATOM 1783 C C . LEU A 1 216 ? 11.956 -4.739 -18.624 1.00 96.50 216 LEU A C 1
ATOM 1785 O O . LEU A 1 216 ? 13.070 -4.789 -19.139 1.00 96.50 216 LEU A O 1
ATOM 1789 N N . ASN A 1 217 ? 10.849 -4.985 -19.321 1.00 95.44 217 ASN A N 1
ATOM 1790 C CA . ASN A 1 217 ? 10.817 -5.225 -20.762 1.00 95.44 217 ASN A CA 1
ATOM 1791 C C . ASN A 1 217 ? 10.400 -3.991 -21.571 1.00 95.44 217 ASN A C 1
ATOM 1793 O O . ASN A 1 217 ? 10.315 -4.100 -22.792 1.00 95.44 217 ASN A O 1
ATOM 1797 N N . ASP A 1 218 ? 10.189 -2.847 -20.924 1.00 95.81 218 ASP A N 1
ATOM 1798 C CA . ASP A 1 218 ? 9.900 -1.578 -21.580 1.00 95.81 218 ASP A CA 1
ATOM 1799 C C . ASP A 1 218 ? 11.211 -0.903 -22.036 1.00 95.81 218 ASP A C 1
ATOM 1801 O O . ASP A 1 218 ? 12.079 -0.645 -21.189 1.00 95.81 218 ASP A O 1
ATOM 1805 N N . PRO A 1 219 ? 11.400 -0.624 -23.342 1.00 95.19 219 PRO A N 1
ATOM 1806 C CA . PRO A 1 219 ? 12.565 0.103 -23.837 1.00 95.19 219 PRO A CA 1
ATOM 1807 C C . PRO A 1 219 ? 12.792 1.437 -23.122 1.00 95.19 219 PRO A C 1
ATOM 1809 O O . PRO A 1 219 ? 13.931 1.725 -22.759 1.00 95.19 219 PRO A O 1
ATOM 1812 N N . ASP A 1 220 ? 11.729 2.192 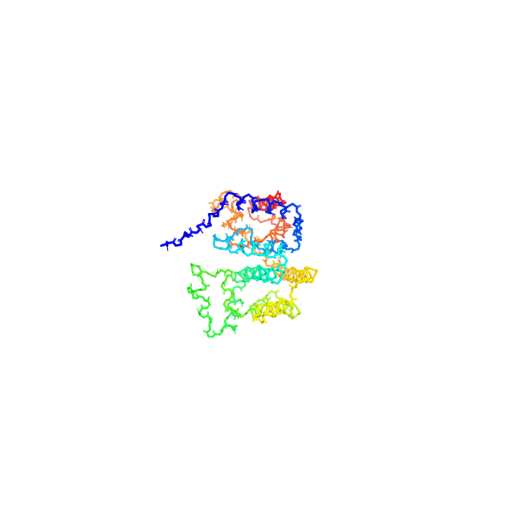-22.822 1.00 95.81 220 ASP A N 1
ATOM 1813 C CA . ASP A 1 220 ? 11.823 3.495 -22.142 1.00 95.81 220 ASP A CA 1
ATOM 1814 C C . ASP A 1 220 ? 12.332 3.357 -20.696 1.00 95.81 220 ASP A C 1
ATOM 1816 O O . ASP A 1 220 ? 12.733 4.332 -20.055 1.00 95.81 220 ASP A O 1
ATOM 1820 N N . PHE A 1 221 ? 12.349 2.129 -20.173 1.00 96.62 221 PHE A N 1
ATOM 1821 C CA . PHE A 1 221 ? 12.889 1.809 -18.865 1.00 96.62 221 PHE A CA 1
ATOM 1822 C C . PHE A 1 221 ? 14.303 1.220 -18.927 1.00 96.62 221 PHE A C 1
ATOM 1824 O O . PHE A 1 221 ? 15.181 1.635 -18.162 1.00 96.62 221 PHE A O 1
ATOM 1831 N N . TYR A 1 222 ? 14.536 0.219 -19.784 1.00 95.38 222 TYR A N 1
ATOM 1832 C CA . TYR A 1 222 ? 15.803 -0.512 -19.765 1.00 95.38 222 TYR A CA 1
ATOM 1833 C C . TYR A 1 222 ? 16.886 0.088 -20.655 1.00 95.38 222 TYR A C 1
ATOM 1835 O O . TYR A 1 222 ? 18.061 -0.162 -20.388 1.00 95.38 222 TYR A O 1
ATOM 1843 N N . ASP A 1 223 ? 16.553 0.802 -21.725 1.00 94.94 223 ASP A N 1
ATOM 1844 C CA . ASP A 1 223 ? 17.537 1.190 -22.732 1.00 94.94 223 ASP A CA 1
ATOM 1845 C C . ASP A 1 223 ? 18.307 2.450 -22.279 1.00 94.94 223 ASP A C 1
ATOM 1847 O O . ASP A 1 223 ? 17.696 3.505 -22.102 1.00 94.94 223 ASP A O 1
ATOM 1851 N N . PRO A 1 224 ? 19.637 2.371 -22.055 1.00 93.00 224 PRO A N 1
ATOM 1852 C CA . PRO A 1 224 ? 20.433 3.501 -21.572 1.00 93.00 224 PRO A CA 1
ATOM 1853 C C . PRO A 1 224 ? 20.409 4.736 -22.476 1.00 93.00 224 PRO A C 1
ATOM 1855 O O . PRO A 1 224 ? 20.685 5.828 -21.983 1.00 93.00 224 PRO A O 1
ATOM 1858 N N . ASP A 1 225 ? 20.101 4.576 -23.765 1.00 93.25 225 ASP A N 1
ATOM 1859 C CA . ASP A 1 225 ? 20.092 5.684 -24.721 1.00 93.25 225 ASP A CA 1
ATOM 1860 C C . ASP A 1 225 ? 18.808 6.530 -24.635 1.00 93.25 225 ASP A C 1
ATOM 1862 O O . ASP A 1 225 ? 18.807 7.680 -25.082 1.00 93.25 225 ASP A O 1
ATOM 1866 N N . ILE A 1 226 ? 17.724 5.989 -24.062 1.00 94.62 226 ILE A N 1
ATOM 1867 C CA . ILE A 1 226 ? 16.408 6.658 -24.008 1.00 94.62 226 ILE A CA 1
ATOM 1868 C C . ILE A 1 226 ? 15.791 6.731 -22.609 1.00 94.62 226 ILE A C 1
ATOM 1870 O O . ILE A 1 226 ? 14.922 7.574 -22.387 1.00 94.62 226 ILE A O 1
ATOM 1874 N N . ARG A 1 227 ? 16.220 5.888 -21.662 1.00 94.94 227 ARG A N 1
ATOM 1875 C CA . ARG A 1 227 ? 15.649 5.875 -20.313 1.00 94.94 227 ARG A CA 1
ATOM 1876 C C . ARG A 1 227 ? 15.826 7.220 -19.611 1.00 94.94 227 ARG A C 1
ATOM 1878 O O . ARG A 1 227 ? 16.838 7.899 -19.781 1.00 94.94 227 ARG A O 1
ATOM 1885 N N . ALA A 1 228 ? 14.852 7.570 -18.774 1.00 96.81 228 ALA A N 1
ATOM 1886 C CA . ALA A 1 228 ? 14.799 8.863 -18.092 1.00 96.81 228 ALA A CA 1
ATOM 1887 C C . ALA A 1 228 ? 16.043 9.156 -17.230 1.00 96.81 228 ALA A C 1
ATOM 1889 O O . ALA A 1 228 ? 16.489 10.305 -17.165 1.00 96.81 228 ALA A O 1
ATOM 1890 N N . TYR A 1 229 ? 16.624 8.128 -16.599 1.00 97.12 229 TYR A N 1
ATOM 1891 C CA . TYR A 1 229 ? 17.773 8.263 -15.707 1.00 97.12 229 TYR A CA 1
ATOM 1892 C C . TYR A 1 229 ? 18.917 7.322 -16.093 1.00 97.12 229 TYR A C 1
ATOM 1894 O O . TYR A 1 229 ? 18.780 6.099 -16.155 1.00 97.12 229 TYR A O 1
ATOM 1902 N N . LEU A 1 230 ? 20.105 7.895 -16.305 1.00 95.00 230 LEU A N 1
ATOM 1903 C CA . LEU A 1 230 ? 21.306 7.123 -16.634 1.00 95.00 230 LEU A CA 1
ATOM 1904 C C . LEU A 1 230 ? 21.815 6.284 -15.459 1.00 95.00 230 LEU A C 1
ATOM 1906 O O . LEU A 1 230 ? 22.397 5.230 -15.701 1.00 95.00 230 LEU A O 1
ATOM 1910 N N . ASP A 1 231 ? 21.604 6.713 -14.214 1.00 96.62 231 ASP A N 1
ATOM 1911 C CA . ASP A 1 231 ? 21.933 5.908 -13.036 1.00 96.62 231 ASP A CA 1
ATOM 1912 C C . ASP A 1 231 ? 20.861 4.822 -12.810 1.00 96.62 231 ASP A C 1
ATOM 1914 O O . ASP A 1 231 ? 19.698 5.163 -12.577 1.00 96.62 231 ASP A O 1
ATOM 1918 N N . PRO A 1 232 ? 21.215 3.521 -12.835 1.00 96.62 232 PRO A N 1
ATOM 1919 C CA . PRO A 1 232 ? 20.265 2.438 -12.596 1.00 96.62 232 PRO A CA 1
ATOM 1920 C C . PRO A 1 232 ? 19.548 2.512 -11.243 1.00 96.62 232 PRO A C 1
ATOM 1922 O O . PRO A 1 232 ? 18.408 2.059 -11.144 1.00 96.62 232 PRO A O 1
ATOM 1925 N N . VAL A 1 233 ? 20.191 3.041 -10.193 1.00 96.00 233 VAL A N 1
ATOM 1926 C CA . VAL A 1 233 ? 19.546 3.171 -8.874 1.00 96.00 233 VAL A CA 1
ATOM 1927 C C . VAL A 1 233 ? 18.465 4.243 -8.927 1.00 96.00 233 VAL A C 1
ATOM 1929 O O . VAL A 1 233 ? 17.322 3.955 -8.573 1.00 96.00 233 VAL A O 1
ATOM 1932 N N . GLN A 1 234 ? 18.792 5.429 -9.445 1.00 97.19 234 GLN A N 1
ATOM 1933 C CA . GLN A 1 234 ? 17.816 6.497 -9.648 1.00 97.19 234 GLN A CA 1
ATOM 1934 C C . GLN A 1 234 ? 16.659 6.064 -10.564 1.00 97.19 234 GLN A C 1
ATOM 1936 O O . GLN A 1 234 ? 15.502 6.321 -10.244 1.00 97.19 234 GLN A O 1
ATOM 1941 N N . GLN A 1 235 ? 16.946 5.338 -11.651 1.00 97.88 235 GLN A N 1
ATOM 1942 C CA . GLN A 1 235 ? 15.920 4.796 -12.548 1.00 97.88 235 GLN A CA 1
ATOM 1943 C C . GLN A 1 235 ? 14.932 3.889 -11.798 1.00 97.88 235 GLN A C 1
ATOM 1945 O O . GLN A 1 235 ? 13.726 3.986 -12.001 1.00 97.88 235 GLN A O 1
ATOM 1950 N N . ILE A 1 236 ? 15.415 3.020 -10.903 1.00 97.81 236 ILE A N 1
ATOM 1951 C CA . ILE A 1 236 ? 14.543 2.172 -10.078 1.00 97.81 236 ILE A CA 1
ATOM 1952 C C . ILE A 1 236 ? 13.729 3.006 -9.087 1.00 97.81 236 ILE A C 1
ATOM 1954 O O . ILE A 1 236 ? 12.532 2.765 -8.929 1.00 97.81 236 ILE A O 1
ATOM 1958 N N . GLN A 1 237 ? 14.369 3.958 -8.410 1.00 97.31 237 GLN A N 1
ATOM 1959 C CA . GLN A 1 237 ? 13.712 4.786 -7.403 1.00 97.31 237 GLN A CA 1
ATOM 1960 C C . GLN A 1 237 ? 12.572 5.606 -8.005 1.00 97.31 237 GLN A C 1
ATOM 1962 O O . GLN A 1 237 ? 11.463 5.565 -7.485 1.00 97.31 237 GLN A O 1
ATOM 1967 N N . GLU A 1 238 ? 12.808 6.294 -9.117 1.00 97.25 238 GLU A N 1
ATOM 1968 C CA . GLU A 1 238 ? 11.805 7.179 -9.710 1.00 97.25 238 GLU A CA 1
ATOM 1969 C C . GLU A 1 238 ? 10.759 6.391 -10.511 1.00 97.25 238 GLU A C 1
ATOM 1971 O O . GLU A 1 238 ? 9.566 6.509 -10.238 1.00 97.25 238 GLU A O 1
ATOM 1976 N N . GLU A 1 239 ? 11.178 5.512 -11.430 1.00 96.75 239 GLU A N 1
ATOM 1977 C CA . GLU A 1 239 ? 10.267 4.872 -12.395 1.00 96.75 239 GLU A CA 1
ATOM 1978 C C . GLU A 1 239 ? 9.630 3.561 -11.904 1.00 96.75 239 GLU A C 1
ATOM 1980 O O . GLU A 1 239 ? 8.746 3.023 -12.573 1.00 96.75 239 GLU A O 1
ATOM 1985 N N . ILE A 1 240 ? 10.034 3.038 -10.740 1.00 96.44 240 ILE A N 1
ATOM 1986 C CA . ILE A 1 240 ? 9.359 1.900 -10.095 1.00 96.44 240 ILE A CA 1
ATOM 1987 C C . ILE A 1 240 ? 8.870 2.271 -8.703 1.00 96.44 240 ILE A C 1
ATOM 1989 O O . ILE A 1 240 ? 7.667 2.222 -8.447 1.00 96.44 240 ILE A O 1
ATOM 1993 N N . VAL A 1 241 ? 9.796 2.606 -7.801 1.00 97.12 241 VAL A N 1
ATOM 1994 C CA . VAL A 1 241 ? 9.486 2.717 -6.370 1.00 97.12 241 VAL A CA 1
ATOM 1995 C C . VAL A 1 241 ? 8.511 3.858 -6.129 1.00 97.12 241 VAL A C 1
ATOM 1997 O O . VAL A 1 241 ? 7.440 3.638 -5.571 1.00 97.12 241 VAL A O 1
ATOM 2000 N N . LYS A 1 242 ? 8.859 5.055 -6.599 1.00 96.06 242 LYS A N 1
ATOM 2001 C CA . LYS A 1 242 ? 8.050 6.252 -6.436 1.00 96.06 242 LYS A CA 1
ATOM 2002 C C . LYS A 1 242 ? 6.850 6.222 -7.365 1.00 96.06 242 LYS A C 1
ATOM 2004 O O . LYS A 1 242 ? 5.736 6.220 -6.861 1.00 96.06 242 LYS A O 1
ATOM 2009 N N . LYS A 1 243 ? 7.049 6.084 -8.685 1.00 94.81 243 LYS A N 1
ATOM 2010 C CA . LYS A 1 243 ? 5.976 6.094 -9.702 1.00 94.81 243 LYS A CA 1
ATOM 2011 C C . LYS A 1 243 ? 4.798 5.183 -9.371 1.00 94.81 243 LYS A C 1
ATOM 2013 O O . LYS A 1 243 ? 3.658 5.617 -9.503 1.00 94.81 243 LYS A O 1
ATOM 2018 N N . TYR A 1 244 ? 5.057 3.956 -8.923 1.00 95.44 244 TYR A N 1
ATOM 2019 C CA . TYR A 1 244 ? 4.000 3.010 -8.559 1.00 95.44 244 TYR A CA 1
ATOM 2020 C C . TYR A 1 244 ? 3.775 2.905 -7.050 1.00 95.44 244 TYR A C 1
ATOM 2022 O O . TYR A 1 244 ? 2.985 2.069 -6.621 1.00 95.44 244 TYR A O 1
ATOM 2030 N N . SER A 1 245 ? 4.447 3.728 -6.241 1.00 96.44 245 SER A N 1
ATOM 2031 C CA . SER A 1 245 ? 4.331 3.748 -4.781 1.00 96.44 245 SER A CA 1
ATOM 2032 C C . SER A 1 245 ? 4.543 2.357 -4.163 1.00 96.44 245 SER A C 1
ATOM 2034 O O . SER A 1 245 ? 3.713 1.864 -3.389 1.00 96.44 245 SER A O 1
ATOM 2036 N N . PHE A 1 246 ? 5.624 1.680 -4.569 1.00 97.56 246 PHE A N 1
ATOM 2037 C CA . PHE A 1 246 ? 5.969 0.347 -4.075 1.00 97.56 246 PHE A CA 1
ATOM 2038 C C . PHE A 1 246 ? 6.410 0.407 -2.615 1.00 97.56 246 PHE A C 1
ATOM 2040 O O . PHE A 1 246 ? 7.251 1.213 -2.215 1.00 97.56 246 PHE A O 1
ATOM 2047 N N . SER A 1 247 ? 5.858 -0.517 -1.846 1.00 97.38 247 SER A N 1
ATOM 2048 C CA . SER A 1 247 ? 6.204 -0.776 -0.456 1.00 97.38 247 SER A CA 1
ATOM 2049 C C . SER A 1 247 ? 7.414 -1.699 -0.315 1.00 97.38 247 SER A C 1
ATOM 2051 O O . SER A 1 247 ? 7.806 -2.408 -1.255 1.00 97.38 247 SER A O 1
ATOM 2053 N N . ARG A 1 248 ? 7.963 -1.784 0.904 1.00 95.38 248 ARG A N 1
ATOM 2054 C CA . ARG A 1 248 ? 9.006 -2.763 1.249 1.00 95.38 248 ARG A CA 1
ATOM 2055 C C . ARG A 1 248 ? 8.615 -4.176 0.851 1.00 95.38 248 ARG A C 1
ATOM 2057 O O . ARG A 1 248 ? 9.435 -4.941 0.333 1.00 95.38 248 ARG A O 1
ATOM 2064 N N . PHE A 1 249 ? 7.367 -4.542 1.128 1.00 94.06 249 PHE A N 1
ATOM 2065 C CA . PHE A 1 249 ? 6.869 -5.890 0.910 1.00 94.06 249 PHE A CA 1
ATOM 2066 C C . PHE A 1 249 ? 6.856 -6.258 -0.579 1.00 94.06 249 PHE A C 1
ATOM 2068 O O . PHE A 1 249 ? 7.312 -7.340 -0.963 1.00 94.06 249 PHE A O 1
ATOM 2075 N N . GLU A 1 250 ? 6.441 -5.320 -1.427 1.00 97.69 250 GLU A N 1
ATOM 2076 C CA . GLU A 1 250 ? 6.420 -5.470 -2.884 1.00 97.69 250 GLU A CA 1
ATOM 2077 C C . GLU A 1 250 ? 7.836 -5.540 -3.471 1.00 97.69 250 GLU A C 1
ATOM 2079 O O . GLU A 1 250 ? 8.143 -6.425 -4.280 1.00 97.69 250 GLU A O 1
ATOM 2084 N N . LEU A 1 251 ? 8.753 -4.689 -3.000 1.00 97.69 251 LEU A N 1
ATOM 2085 C CA . LEU A 1 251 ? 10.164 -4.742 -3.395 1.00 97.69 251 LEU A CA 1
ATOM 2086 C C . LEU A 1 251 ? 10.823 -6.069 -2.998 1.00 97.69 251 LEU A C 1
ATOM 2088 O O . LEU A 1 251 ? 11.629 -6.627 -3.752 1.00 97.69 251 LEU A O 1
ATOM 2092 N N . ASN A 1 252 ? 10.444 -6.633 -1.848 1.00 96.94 252 ASN A N 1
ATOM 2093 C CA . ASN A 1 252 ? 10.903 -7.948 -1.412 1.00 96.94 252 ASN A CA 1
ATOM 2094 C C . ASN A 1 252 ? 10.431 -9.081 -2.338 1.00 96.94 252 ASN A C 1
ATOM 2096 O O . ASN A 1 252 ? 11.114 -10.106 -2.431 1.00 96.94 252 ASN A O 1
ATOM 2100 N N . TRP A 1 253 ? 9.290 -8.938 -3.017 1.00 97.69 253 TRP A N 1
ATOM 2101 C CA . TRP A 1 253 ? 8.889 -9.866 -4.076 1.00 97.69 253 TRP A CA 1
ATOM 2102 C C . TRP A 1 253 ? 9.698 -9.633 -5.349 1.00 97.69 253 TRP A C 1
ATOM 2104 O O . TRP A 1 253 ? 10.273 -10.586 -5.877 1.00 97.69 253 TRP A O 1
ATOM 2114 N N . CYS A 1 254 ? 9.811 -8.380 -5.794 1.00 97.94 254 CYS A N 1
ATOM 2115 C CA . CYS A 1 254 ? 10.495 -8.020 -7.038 1.00 97.94 254 CYS A CA 1
ATOM 2116 C C . CYS A 1 254 ? 11.974 -8.425 -7.026 1.00 97.94 254 CYS A C 1
ATOM 2118 O O . CYS A 1 254 ? 12.460 -9.017 -7.985 1.00 97.94 254 CYS A O 1
ATOM 2120 N N . ARG A 1 255 ? 12.693 -8.241 -5.911 1.00 97.00 255 ARG A N 1
ATOM 2121 C CA . ARG A 1 255 ? 14.102 -8.677 -5.789 1.00 97.00 255 ARG A CA 1
ATOM 2122 C C . ARG A 1 255 ? 14.292 -10.197 -5.877 1.00 97.00 255 ARG A C 1
ATOM 2124 O O . ARG A 1 255 ? 15.408 -10.670 -6.058 1.00 97.00 255 ARG A O 1
ATOM 2131 N N . LYS A 1 256 ? 13.232 -10.974 -5.626 1.00 96.81 256 LYS A N 1
ATOM 2132 C CA . LYS A 1 256 ? 13.242 -12.445 -5.706 1.00 96.81 256 LYS A CA 1
ATOM 2133 C C . LYS A 1 256 ? 12.839 -12.936 -7.097 1.00 96.81 256 LYS A C 1
ATOM 2135 O O . LYS A 1 256 ? 12.853 -14.145 -7.326 1.00 96.81 256 LYS A O 1
ATOM 2140 N N . PHE A 1 257 ? 12.478 -12.029 -8.005 1.00 96.62 257 PHE A N 1
ATOM 2141 C CA . PHE A 1 257 ? 12.197 -12.353 -9.395 1.00 96.62 257 PHE A CA 1
ATOM 2142 C C . PHE A 1 257 ? 13.401 -13.049 -10.040 1.00 96.62 257 PHE A C 1
ATOM 2144 O O . PHE A 1 257 ? 14.548 -12.629 -9.885 1.00 96.62 257 PHE A O 1
ATOM 2151 N N . ASN A 1 258 ? 13.151 -14.132 -10.776 1.00 95.62 258 ASN A N 1
ATOM 2152 C CA . ASN A 1 258 ? 14.214 -14.861 -11.455 1.00 95.62 258 ASN A CA 1
ATOM 2153 C C . ASN A 1 258 ? 14.566 -14.175 -12.779 1.00 95.62 258 ASN A C 1
ATOM 2155 O O . ASN A 1 258 ? 14.072 -14.562 -13.837 1.00 95.62 258 ASN A O 1
ATOM 2159 N N . ILE A 1 259 ? 15.481 -13.205 -12.717 1.00 95.94 259 ILE A N 1
ATOM 2160 C CA . ILE A 1 259 ? 15.904 -12.416 -13.882 1.00 95.94 259 ILE A CA 1
ATOM 2161 C C . ILE A 1 259 ? 16.391 -13.267 -15.064 1.00 95.94 259 ILE A C 1
ATOM 2163 O O . ILE A 1 259 ? 16.241 -12.858 -16.210 1.00 95.94 259 ILE A O 1
ATOM 2167 N N . LYS A 1 260 ? 16.897 -14.487 -14.822 1.00 95.19 260 LYS A N 1
ATOM 2168 C CA . LYS A 1 260 ? 17.362 -15.395 -15.886 1.00 95.19 260 LYS A CA 1
ATOM 2169 C C . LYS A 1 260 ? 16.261 -15.803 -16.864 1.00 95.19 260 LYS A C 1
ATOM 2171 O O . LYS A 1 260 ? 16.569 -16.194 -17.981 1.00 95.19 260 LYS A O 1
ATOM 2176 N N . GLN A 1 261 ? 14.988 -15.696 -16.482 1.00 94.75 261 GLN A N 1
ATOM 2177 C CA . GLN A 1 261 ? 13.875 -15.930 -17.408 1.00 94.75 261 GLN A CA 1
ATOM 2178 C C . GLN A 1 261 ? 13.885 -14.946 -18.592 1.00 94.75 261 GLN A C 1
ATOM 2180 O O . GLN A 1 261 ? 13.341 -15.265 -19.643 1.00 94.75 261 GLN A O 1
ATOM 2185 N N . LEU A 1 262 ? 14.553 -13.793 -18.452 1.00 93.69 262 LEU A N 1
ATOM 2186 C CA . LEU A 1 262 ? 14.702 -12.777 -19.496 1.00 93.69 262 LEU A CA 1
ATOM 2187 C C . LEU A 1 262 ? 16.014 -12.899 -20.295 1.00 93.69 262 LEU A C 1
ATOM 2189 O O . LEU A 1 262 ? 16.310 -12.017 -21.096 1.00 93.69 262 LEU A O 1
ATOM 2193 N N . GLU A 1 263 ? 16.807 -13.962 -20.114 1.00 93.00 263 GLU A N 1
ATOM 2194 C CA . GLU A 1 263 ? 18.140 -14.104 -20.736 1.00 93.00 263 GLU A CA 1
ATOM 2195 C C . GLU A 1 263 ? 18.113 -14.122 -22.272 1.00 93.00 263 GLU A C 1
ATOM 2197 O O . GLU A 1 263 ? 19.068 -13.693 -22.912 1.00 93.00 263 GLU A O 1
ATOM 2202 N N . SER A 1 264 ? 17.004 -14.572 -22.863 1.00 91.56 264 SER A N 1
ATOM 2203 C CA . SER A 1 264 ? 16.792 -14.565 -24.317 1.00 91.56 264 SER A CA 1
ATOM 2204 C C . SER A 1 264 ? 16.227 -13.247 -24.859 1.00 91.56 264 SER A C 1
ATOM 2206 O O . SER A 1 264 ? 16.102 -13.099 -26.072 1.00 91.56 264 SER A O 1
ATOM 2208 N N . SER A 1 265 ? 15.866 -12.302 -23.985 1.00 88.81 265 SER A N 1
ATOM 2209 C CA . SER A 1 265 ? 15.277 -11.024 -24.389 1.00 88.81 265 SER A CA 1
ATOM 2210 C C . SER A 1 265 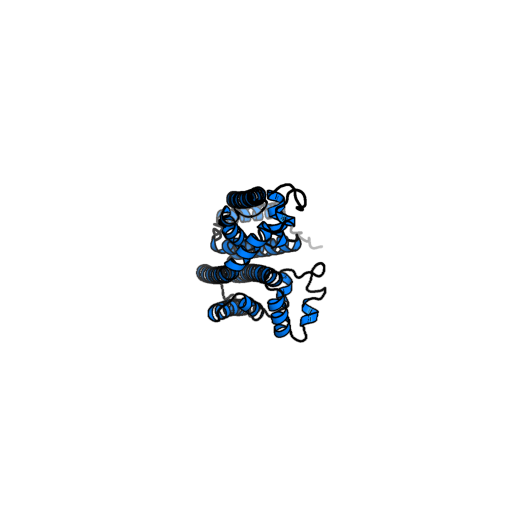? 16.341 -10.016 -24.829 1.00 88.81 265 SER A C 1
ATOM 2212 O O . SER A 1 265 ? 17.488 -10.049 -24.374 1.00 88.81 265 SER A O 1
ATOM 2214 N N . GLU A 1 266 ? 15.947 -9.084 -25.696 1.00 88.00 266 GLU A N 1
ATOM 2215 C CA . GLU A 1 266 ? 16.807 -7.972 -26.103 1.00 88.00 266 GLU A CA 1
ATOM 2216 C C . GLU A 1 266 ? 17.285 -7.163 -24.891 1.00 88.00 266 GLU A C 1
ATOM 2218 O O . GLU A 1 266 ? 16.571 -7.019 -23.894 1.00 88.00 266 GLU A O 1
ATOM 2223 N N . ASN A 1 267 ? 18.518 -6.654 -24.974 1.00 91.75 267 ASN A N 1
ATOM 2224 C CA . ASN A 1 267 ? 19.147 -5.829 -23.939 1.00 91.75 267 ASN A CA 1
ATOM 2225 C C . ASN A 1 267 ? 19.118 -6.433 -22.520 1.00 91.75 267 ASN A C 1
ATOM 2227 O O . ASN A 1 267 ? 19.152 -5.712 -21.521 1.00 91.75 267 ASN A O 1
ATOM 2231 N N . TYR A 1 268 ? 19.151 -7.770 -22.415 1.00 95.69 268 TYR A N 1
ATOM 2232 C CA . TYR A 1 268 ? 19.187 -8.499 -21.141 1.00 95.69 268 TYR A CA 1
ATOM 2233 C C . TYR A 1 268 ? 20.257 -7.988 -20.163 1.00 95.69 268 TYR A C 1
ATOM 2235 O O . TYR A 1 268 ? 20.013 -7.937 -18.959 1.00 95.69 268 TYR A O 1
ATOM 2243 N N . ALA A 1 269 ? 21.429 -7.577 -20.659 1.00 95.62 269 ALA A N 1
ATOM 2244 C CA . ALA A 1 269 ? 22.488 -7.019 -19.820 1.00 95.62 269 ALA A CA 1
ATOM 2245 C C . ALA A 1 269 ? 22.021 -5.777 -19.037 1.00 95.62 269 ALA A C 1
ATOM 2247 O O . ALA A 1 269 ? 22.250 -5.711 -17.829 1.00 95.62 269 ALA A O 1
ATOM 2248 N N . SER A 1 270 ? 21.305 -4.859 -19.695 1.00 95.81 270 SER A N 1
ATOM 2249 C CA . SER A 1 270 ? 20.763 -3.654 -19.057 1.00 95.81 270 SER A CA 1
ATOM 2250 C C . SER A 1 270 ? 19.634 -3.992 -18.078 1.00 95.81 270 SER A C 1
ATOM 2252 O O . SER A 1 270 ? 19.634 -3.557 -16.928 1.00 95.81 270 SER A O 1
ATOM 2254 N N . LYS A 1 271 ? 18.717 -4.889 -18.468 1.00 96.88 271 LYS A N 1
ATOM 2255 C CA . LYS A 1 271 ? 17.642 -5.377 -17.579 1.00 96.88 271 LYS A CA 1
ATOM 2256 C C . LYS A 1 271 ? 18.204 -6.014 -16.306 1.00 96.88 271 LYS A C 1
ATOM 2258 O O . LYS A 1 271 ? 17.701 -5.800 -15.204 1.00 96.88 271 LYS A O 1
ATOM 2263 N N . LYS A 1 272 ? 19.280 -6.793 -16.450 1.00 97.50 272 LYS A N 1
ATOM 2264 C CA . LYS A 1 272 ? 19.984 -7.430 -15.336 1.00 97.50 272 LYS A CA 1
ATOM 2265 C C . LYS A 1 272 ? 20.665 -6.406 -14.431 1.00 97.50 272 LYS A C 1
ATOM 2267 O O . LYS A 1 272 ? 20.623 -6.582 -13.215 1.00 97.50 272 LYS A O 1
ATOM 2272 N N . GLU A 1 273 ? 21.269 -5.362 -14.991 1.00 97.62 273 GLU A N 1
ATOM 2273 C CA . GLU A 1 273 ? 21.839 -4.253 -14.219 1.00 97.62 273 GLU A CA 1
ATOM 2274 C C . GLU A 1 273 ? 20.766 -3.558 -13.366 1.00 97.62 273 GLU A C 1
ATOM 2276 O O . GLU A 1 273 ? 20.943 -3.427 -12.155 1.00 97.62 273 GLU A O 1
ATOM 2281 N N . LEU A 1 274 ? 19.614 -3.224 -13.953 1.00 98.12 274 LEU A 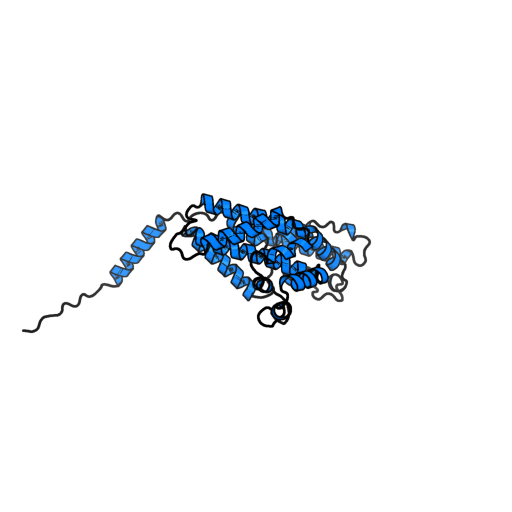N 1
ATOM 2282 C CA . LEU A 1 274 ? 18.485 -2.607 -13.244 1.00 98.12 274 LEU A CA 1
ATOM 2283 C C . LEU A 1 274 ? 17.914 -3.518 -12.145 1.00 98.12 274 LEU A C 1
ATOM 2285 O O . LEU A 1 274 ? 17.620 -3.070 -11.037 1.00 98.12 274 LEU A O 1
ATOM 2289 N N . HIS A 1 275 ? 17.827 -4.827 -12.391 1.00 98.25 275 HIS A N 1
ATOM 2290 C CA . HIS A 1 275 ? 17.419 -5.788 -11.364 1.00 98.25 275 HIS A CA 1
ATOM 2291 C C . HIS A 1 275 ? 18.429 -5.897 -10.202 1.00 98.25 275 HIS A C 1
ATOM 2293 O O . HIS A 1 275 ? 18.043 -6.045 -9.035 1.00 98.25 275 HIS A O 1
ATOM 2299 N N . ILE A 1 276 ? 19.732 -5.799 -10.495 1.00 98.06 276 ILE A N 1
ATOM 2300 C CA . ILE A 1 276 ? 20.776 -5.719 -9.463 1.00 98.06 276 ILE A CA 1
ATOM 2301 C C . ILE A 1 276 ? 20.630 -4.415 -8.673 1.00 98.06 276 ILE A C 1
ATOM 2303 O O . ILE A 1 276 ? 20.722 -4.459 -7.445 1.00 98.06 276 ILE A O 1
ATOM 2307 N N . ALA A 1 277 ? 20.360 -3.291 -9.342 1.00 97.88 277 ALA A N 1
ATOM 2308 C CA . ALA A 1 277 ? 20.134 -2.001 -8.698 1.00 97.88 277 ALA A CA 1
ATOM 2309 C C . ALA A 1 277 ? 18.949 -2.056 -7.721 1.00 97.88 277 ALA A C 1
ATOM 2311 O O . ALA A 1 277 ? 19.112 -1.684 -6.562 1.00 97.88 277 ALA A O 1
ATOM 2312 N N . LEU A 1 278 ? 17.815 -2.652 -8.116 1.00 98.06 278 LEU A N 1
ATOM 2313 C CA . LEU A 1 278 ? 16.681 -2.888 -7.209 1.00 98.06 278 LEU A CA 1
ATOM 2314 C C . LEU A 1 278 ? 17.069 -3.743 -6.001 1.00 98.06 278 LEU A C 1
ATOM 2316 O O . LEU A 1 278 ? 16.713 -3.441 -4.863 1.00 98.06 278 LEU A O 1
ATOM 2320 N N . SER A 1 279 ? 17.817 -4.820 -6.241 1.00 97.19 279 SER A N 1
ATOM 2321 C CA . SER A 1 279 ? 18.267 -5.715 -5.173 1.00 97.19 279 SER A CA 1
ATOM 2322 C C . SER A 1 279 ? 19.235 -5.034 -4.205 1.00 97.19 279 SER A C 1
ATOM 2324 O O . SER A 1 279 ? 19.272 -5.403 -3.030 1.00 97.19 279 SER A O 1
ATOM 2326 N N . LYS A 1 280 ? 20.040 -4.083 -4.691 1.00 95.81 280 LYS A N 1
ATOM 2327 C CA . LYS A 1 280 ? 20.938 -3.260 -3.878 1.00 95.81 280 LYS A CA 1
ATOM 2328 C C . LYS A 1 280 ? 20.139 -2.248 -3.058 1.00 95.81 280 LYS A C 1
ATOM 2330 O O . LYS A 1 280 ? 20.271 -2.273 -1.840 1.00 95.81 280 LYS A O 1
ATOM 2335 N N . TYR A 1 281 ? 19.253 -1.487 -3.701 1.00 95.56 281 TYR A N 1
ATOM 2336 C CA . TYR A 1 281 ? 18.367 -0.527 -3.040 1.00 95.56 281 TYR A CA 1
ATOM 2337 C C . TYR A 1 281 ? 17.590 -1.182 -1.887 1.00 95.56 281 TYR A C 1
ATOM 2339 O O . TYR A 1 281 ? 17.671 -0.741 -0.747 1.00 95.56 281 TYR A O 1
ATOM 2347 N N . TYR A 1 282 ? 16.961 -2.341 -2.125 1.00 95.06 282 TYR A N 1
ATOM 2348 C CA . TYR A 1 282 ? 16.258 -3.077 -1.067 1.00 95.06 282 TYR A CA 1
ATOM 2349 C C . TYR A 1 282 ? 17.159 -3.487 0.115 1.00 95.06 282 TYR A C 1
ATOM 2351 O O . TYR A 1 282 ? 16.704 -3.561 1.255 1.00 95.06 282 TYR A O 1
ATOM 2359 N N . LYS A 1 283 ? 18.430 -3.828 -0.133 1.00 93.06 283 LYS A N 1
ATOM 2360 C CA . LYS A 1 283 ? 19.357 -4.201 0.949 1.00 93.06 283 LYS A CA 1
ATOM 2361 C C . LYS A 1 283 ? 19.730 -2.997 1.808 1.00 93.06 283 LYS A C 1
ATOM 2363 O O . LYS A 1 283 ? 19.861 -3.174 3.014 1.00 93.06 283 LYS A O 1
ATOM 2368 N N . GLU A 1 284 ? 19.883 -1.828 1.196 1.00 91.12 284 GLU A N 1
ATOM 2369 C CA . GLU A 1 284 ? 20.204 -0.571 1.884 1.00 91.12 284 GLU A CA 1
ATOM 2370 C C . GLU A 1 284 ? 19.042 -0.132 2.791 1.00 91.12 284 GLU A C 1
ATOM 2372 O O . GLU A 1 284 ? 19.272 0.187 3.954 1.00 91.12 284 GLU A O 1
ATOM 2377 N N . LEU A 1 285 ? 17.791 -0.317 2.350 1.00 86.62 285 LEU A N 1
ATOM 2378 C CA . LEU A 1 285 ? 16.599 -0.105 3.190 1.00 86.62 285 LEU A CA 1
ATOM 2379 C C . LEU A 1 285 ? 16.583 -0.954 4.475 1.00 86.62 285 LEU A C 1
ATOM 2381 O O . LEU A 1 285 ? 15.982 -0.572 5.478 1.00 86.62 285 LEU A O 1
ATOM 2385 N N . LYS A 1 286 ? 17.212 -2.138 4.454 1.00 71.31 286 LYS A N 1
ATOM 2386 C CA . LYS A 1 286 ? 17.291 -3.027 5.623 1.00 71.31 286 LYS A CA 1
ATOM 2387 C C . LYS A 1 286 ? 18.380 -2.599 6.613 1.00 71.31 286 LYS A C 1
ATOM 2389 O O . LYS A 1 286 ? 18.294 -2.976 7.771 1.00 71.31 286 LYS A O 1
ATOM 2394 N N . SER A 1 287 ? 19.412 -1.881 6.170 1.00 59.09 287 SER A N 1
ATOM 2395 C CA . SER A 1 287 ? 20.485 -1.408 7.059 1.00 59.09 287 SER A CA 1
ATOM 2396 C C . SER A 1 287 ? 20.130 -0.153 7.859 1.00 59.09 287 SER A C 1
ATOM 2398 O O . SER A 1 287 ? 20.906 0.228 8.728 1.00 59.09 287 SER A O 1
ATOM 2400 N N . GLU A 1 288 ? 18.995 0.479 7.558 1.00 52.78 288 GLU A N 1
ATOM 2401 C CA . GLU A 1 288 ? 18.503 1.697 8.220 1.00 52.78 288 GLU A CA 1
ATOM 2402 C C . GLU A 1 288 ? 17.464 1.419 9.327 1.00 52.78 288 GLU A C 1
ATOM 2404 O O . GLU A 1 288 ? 17.029 2.354 9.994 1.00 52.78 288 GLU A O 1
ATOM 2409 N N . LEU A 1 289 ? 17.096 0.146 9.535 1.00 44.53 289 LEU A N 1
ATOM 2410 C CA . LEU A 1 289 ? 16.315 -0.355 10.677 1.00 44.53 289 LEU A CA 1
ATOM 2411 C C . LEU A 1 289 ? 17.248 -1.019 11.695 1.00 44.53 289 LEU A C 1
ATOM 2413 O O . LEU A 1 289 ? 17.030 -0.817 12.907 1.00 44.53 289 LEU A O 1
#